Protein AF-0000000085115095 (afdb_homodimer)

Solvent-accessible surface area (backbone atoms only — not comparable to full-atom values): 18117 Å² total; per-residue (Å²): 126,84,51,74,64,59,50,54,49,52,52,49,51,53,42,51,53,49,46,52,47,42,60,62,33,48,62,55,52,46,50,49,33,43,51,29,70,75,36,44,70,62,43,31,62,42,86,51,51,55,40,30,27,25,34,26,60,62,37,62,63,43,73,80,44,76,54,41,73,39,45,27,35,33,52,31,27,52,68,51,22,53,73,31,44,44,41,34,30,20,42,47,37,70,74,76,57,66,37,77,44,66,47,100,85,64,53,74,45,82,39,59,56,48,81,42,43,43,77,49,48,27,90,81,40,71,73,40,94,49,49,25,25,37,35,52,81,59,29,30,53,43,27,45,72,39,48,64,52,78,58,49,69,61,55,67,70,60,49,52,56,51,50,54,30,49,28,55,44,51,67,101,127,83,49,73,65,58,52,52,50,50,52,49,52,52,43,52,53,50,47,52,47,42,59,62,31,48,62,55,52,45,50,49,34,43,51,29,69,76,35,45,72,62,45,29,61,41,85,51,51,55,39,30,28,25,34,28,60,60,39,63,62,42,75,80,43,75,55,39,74,40,46,27,36,31,53,31,26,52,68,52,22,53,74,29,45,45,42,32,29,21,42,47,38,69,76,74,56,65,39,77,45,64,47,100,86,64,52,74,44,82,38,59,56,47,82,40,44,41,76,49,49,28,90,81,38,71,72,40,94,49,48,26,25,37,34,50,80,59,28,28,52,42,28,44,74,40,50,66,53,77,58,49,68,61,56,68,71,61,48,53,58,49,50,52,30,49,28,54,44,50,67,102

Structure (mmCIF, N/CA/C/O backbone):
data_AF-0000000085115095-model_v1
#
loop_
_entity.id
_entity.type
_entity.pdbx_description
1 polymer 'Hypothetical conserved protein'
#
loop_
_atom_site.group_PDB
_atom_site.id
_atom_site.type_symbol
_atom_site.label_atom_id
_atom_site.label_alt_id
_atom_site.label_comp_id
_atom_site.label_asym_id
_atom_site.label_entity_id
_atom_site.label_seq_id
_atom_site.pdbx_PDB_ins_code
_atom_site.Cartn_x
_atom_site.Cartn_y
_atom_site.Cartn_z
_atom_site.occupancy
_atom_site.B_iso_or_equiv
_atom_site.auth_seq_id
_atom_site.auth_comp_id
_atom_site.auth_asym_id
_atom_site.auth_atom_id
_atom_site.pdbx_PDB_model_num
ATOM 1 N N . MET A 1 1 ? -33.5 20 -2.93 1 57.16 1 MET A N 1
ATOM 2 C CA . MET A 1 1 ? -32.812 18.875 -3.551 1 57.16 1 MET A CA 1
ATOM 3 C C . MET A 1 1 ? -32.094 19.297 -4.812 1 57.16 1 MET A C 1
ATOM 5 O O . MET A 1 1 ? -32.625 20.016 -5.645 1 57.16 1 MET A O 1
ATOM 9 N N . GLU A 1 2 ? -30.766 19.25 -4.781 1 69.62 2 GLU A N 1
ATOM 10 C CA . GLU A 1 2 ? -30.031 19.75 -5.934 1 69.62 2 GLU A CA 1
ATOM 11 C C . GLU A 1 2 ? -30.562 19.172 -7.234 1 69.62 2 GLU A C 1
ATOM 13 O O . GLU A 1 2 ? -30.906 17.984 -7.289 1 69.62 2 GLU A O 1
ATOM 18 N N . SER A 1 3 ? -30.922 19.922 -8.172 1 81.69 3 SER A N 1
ATOM 19 C CA . SER A 1 3 ? -31.469 19.422 -9.43 1 81.69 3 SER A CA 1
ATOM 20 C C . SER A 1 3 ? -30.531 18.406 -10.062 1 81.69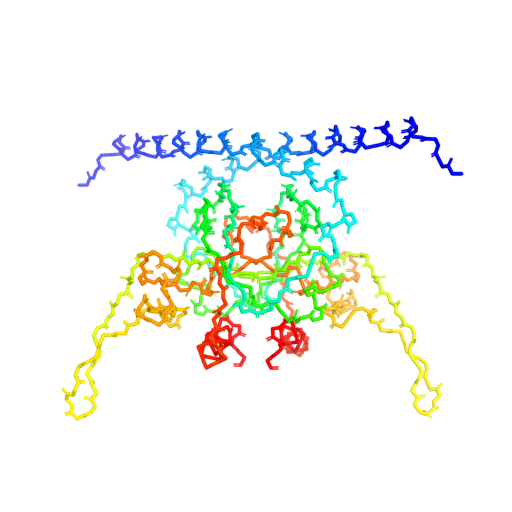 3 SER A C 1
ATOM 22 O O . SER A 1 3 ? -29.312 18.422 -9.805 1 81.69 3 SER A O 1
ATOM 24 N N . ASP A 1 4 ? -31.047 17.359 -10.695 1 87 4 ASP A N 1
ATOM 25 C CA . ASP A 1 4 ? -30.312 16.312 -11.414 1 87 4 ASP A CA 1
ATOM 26 C C . ASP A 1 4 ? -29.25 16.938 -12.328 1 87 4 ASP A C 1
ATOM 28 O O . ASP A 1 4 ? -28.156 16.391 -12.469 1 87 4 ASP A O 1
ATOM 32 N N . ALA A 1 5 ? -29.547 18.156 -12.773 1 89.94 5 ALA A N 1
ATOM 33 C CA . ALA A 1 5 ? -28.625 18.844 -13.672 1 89.94 5 ALA A CA 1
ATOM 34 C C . ALA A 1 5 ? -27.406 19.344 -12.914 1 89.94 5 ALA A C 1
ATOM 36 O O . ALA A 1 5 ? -26.281 19.266 -13.414 1 89.94 5 ALA A O 1
ATOM 37 N N . ILE A 1 6 ? -27.594 19.922 -11.852 1 90.88 6 ILE A N 1
ATOM 38 C CA . ILE A 1 6 ? -26.516 20.453 -11.031 1 90.88 6 ILE A CA 1
ATOM 39 C C . ILE A 1 6 ? -25.625 19.312 -10.539 1 90.88 6 ILE A C 1
ATOM 41 O O . ILE A 1 6 ? -24.406 19.422 -10.539 1 90.88 6 ILE A O 1
ATOM 45 N N . GLN A 1 7 ? -26.234 18.234 -10.18 1 90.06 7 GLN A N 1
ATOM 46 C CA . GLN A 1 7 ? -25.484 17.062 -9.719 1 90.06 7 GLN A CA 1
ATOM 47 C C . GLN A 1 7 ? -24.609 16.516 -10.836 1 90.06 7 GLN A C 1
ATOM 49 O O . GLN A 1 7 ? -23.453 16.156 -10.602 1 90.06 7 GLN A O 1
ATOM 54 N N . ARG A 1 8 ? -25.172 16.391 -12 1 91.81 8 ARG A N 1
ATOM 55 C CA . ARG A 1 8 ? -24.422 15.891 -13.156 1 91.81 8 ARG A CA 1
ATOM 56 C C . ARG A 1 8 ? -23.25 16.797 -13.477 1 91.81 8 ARG A C 1
ATOM 58 O O . ARG A 1 8 ? -22.172 16.328 -13.844 1 91.81 8 ARG A O 1
ATOM 65 N N . GLU A 1 9 ? -23.391 18.062 -13.367 1 93.69 9 GLU A N 1
ATOM 66 C CA . GLU A 1 9 ? -22.328 19.031 -13.641 1 93.69 9 GLU A CA 1
ATOM 67 C C . GLU A 1 9 ? -21.219 18.938 -12.594 1 93.69 9 GLU A C 1
ATOM 69 O O . GLU A 1 9 ? -20.047 19.047 -12.922 1 93.69 9 GLU A O 1
ATOM 74 N N . ARG A 1 10 ? -21.625 18.797 -11.422 1 93.06 10 ARG A N 1
ATOM 75 C CA . ARG A 1 10 ? -20.641 18.641 -10.344 1 93.06 10 ARG A CA 1
ATOM 76 C C . ARG A 1 10 ? -19.781 17.406 -10.562 1 93.06 10 ARG A C 1
ATOM 78 O O . ARG A 1 10 ? -18.562 17.453 -10.398 1 93.06 10 ARG A O 1
ATOM 85 N N . LEU A 1 11 ? -20.375 16.281 -10.883 1 94.75 11 LEU A N 1
ATOM 86 C CA . LEU A 1 11 ? -19.656 15.055 -11.164 1 94.75 11 LEU A CA 1
ATOM 87 C C . LEU A 1 11 ? -18.703 15.242 -12.344 1 94.75 11 LEU A C 1
ATOM 89 O O . LEU A 1 11 ? -17.578 14.742 -12.328 1 94.75 11 LEU A O 1
ATOM 93 N N . ARG A 1 12 ? -19.219 15.93 -13.336 1 95.94 12 ARG A N 1
ATOM 94 C CA . ARG A 1 12 ? -18.375 16.203 -14.508 1 95.94 12 ARG A CA 1
ATOM 95 C C . ARG A 1 12 ? -17.141 17 -14.117 1 95.94 12 ARG A C 1
ATOM 97 O O . ARG A 1 12 ? -16.031 16.672 -14.547 1 95.94 12 ARG A O 1
ATOM 104 N N . LEU A 1 13 ? -17.266 17.969 -13.359 1 97.44 13 LEU A N 1
ATOM 105 C CA . LEU A 1 13 ? -16.156 18.812 -12.938 1 97.44 13 LEU A CA 1
ATOM 106 C C . LEU A 1 13 ? -15.164 18.016 -12.094 1 97.44 13 LEU A C 1
ATOM 108 O O . LEU A 1 13 ? -13.953 18.188 -12.227 1 97.44 13 LEU A O 1
ATOM 112 N N . LYS A 1 14 ? -15.703 17.234 -11.195 1 97.44 14 LYS A N 1
ATOM 113 C CA . LYS A 1 14 ? -14.844 16.375 -10.383 1 97.44 14 LYS A CA 1
ATOM 114 C C . LYS A 1 14 ? -14 15.445 -11.266 1 97.44 14 LYS A C 1
ATOM 116 O O . LYS A 1 14 ? -12.812 15.25 -11.008 1 97.44 14 LYS A O 1
ATOM 121 N N . LYS A 1 15 ? -14.602 14.883 -12.266 1 98.25 15 LYS A N 1
ATOM 122 C CA . LYS A 1 15 ? -13.906 13.984 -13.172 1 98.25 15 LYS A CA 1
ATOM 123 C C . LYS A 1 15 ? -12.844 14.727 -13.977 1 98.25 15 LYS A C 1
ATOM 125 O O . LYS A 1 15 ? -11.742 14.211 -14.195 1 98.25 15 LYS A O 1
ATOM 130 N N . VAL A 1 16 ? -13.117 15.883 -14.43 1 98.5 16 VAL A N 1
ATOM 131 C CA . VAL A 1 16 ? -12.172 16.688 -15.188 1 98.5 16 VAL A CA 1
ATOM 132 C C . VAL A 1 16 ? -10.969 17.031 -14.312 1 98.5 16 VAL A C 1
ATOM 134 O O . VAL A 1 16 ? -9.828 16.938 -14.758 1 98.5 16 VAL A O 1
ATOM 137 N N . ASP A 1 17 ? -11.25 17.453 -13.141 1 98.56 17 ASP A N 1
ATOM 138 C CA . ASP A 1 17 ? -10.188 17.812 -12.211 1 98.56 17 ASP A CA 1
ATOM 139 C C . ASP A 1 17 ? -9.297 16.594 -11.914 1 98.56 17 ASP A C 1
ATOM 141 O O . ASP A 1 17 ? -8.07 16.719 -11.891 1 98.56 17 ASP A O 1
ATOM 145 N N . LYS A 1 18 ? -9.914 15.469 -11.664 1 98.69 18 LYS A N 1
ATOM 146 C CA . LYS A 1 18 ? -9.156 14.25 -11.367 1 98.69 18 LYS A CA 1
ATOM 147 C C . LYS A 1 18 ? -8.305 13.828 -12.555 1 98.69 18 LYS A C 1
ATOM 149 O O . LYS A 1 18 ? -7.141 13.453 -12.391 1 98.69 18 LYS A O 1
ATOM 154 N N . LYS A 1 19 ? -8.891 13.836 -13.695 1 98.69 19 LYS A N 1
ATOM 155 C CA . LYS A 1 19 ? -8.125 13.508 -14.891 1 98.69 19 LYS A CA 1
ATOM 156 C C . LYS A 1 19 ? -6.918 14.438 -15.047 1 98.69 19 LYS A C 1
ATOM 158 O O . LYS A 1 19 ? -5.836 13.992 -15.43 1 98.69 19 LYS A O 1
ATOM 163 N N . ALA A 1 20 ? -7.086 15.68 -14.828 1 98.81 20 ALA A N 1
ATOM 164 C CA . ALA A 1 20 ? -5.996 16.641 -14.938 1 98.81 20 ALA A CA 1
ATOM 165 C C . ALA A 1 20 ? -4.855 16.297 -13.984 1 98.81 20 ALA A C 1
ATOM 167 O O . ALA A 1 20 ? -3.684 16.359 -14.359 1 98.81 20 ALA A O 1
ATOM 168 N N . LYS A 1 21 ? -5.203 15.961 -12.781 1 98.81 21 LYS A N 1
ATOM 169 C CA . LYS A 1 21 ? -4.203 15.586 -11.789 1 98.81 21 LYS A CA 1
ATOM 170 C C . LYS A 1 21 ? -3.479 14.305 -12.18 1 98.81 21 LYS A C 1
ATOM 172 O O . LYS A 1 21 ? -2.266 14.188 -11.992 1 98.81 21 LYS A O 1
ATOM 177 N N . LEU A 1 22 ? -4.234 13.375 -12.703 1 98.88 22 LEU A N 1
ATOM 178 C CA . LEU A 1 22 ? -3.631 12.133 -13.172 1 98.88 22 LEU A CA 1
ATOM 179 C C . LEU A 1 22 ? -2.701 12.391 -14.359 1 98.88 22 LEU A C 1
ATOM 181 O O . LEU A 1 22 ? -1.629 11.789 -14.453 1 98.88 22 LEU A O 1
ATOM 185 N N . ASP A 1 23 ? -3.084 13.289 -15.242 1 98.88 23 ASP A N 1
ATOM 186 C CA . ASP A 1 23 ? -2.258 13.656 -16.391 1 98.88 23 ASP A CA 1
ATOM 187 C C . ASP A 1 23 ? -0.971 14.344 -15.938 1 98.88 23 ASP A C 1
ATOM 189 O O . ASP A 1 23 ? 0.083 14.164 -16.547 1 98.88 23 ASP A O 1
ATOM 193 N N . GLU A 1 24 ? -1.056 15.125 -14.922 1 98.81 24 GLU A N 1
ATOM 194 C CA . GLU A 1 24 ? 0.12 15.797 -14.383 1 98.81 24 GLU A CA 1
ATOM 195 C C . GLU A 1 24 ? 1.074 14.797 -13.727 1 98.81 24 GLU A C 1
ATOM 197 O O . GLU A 1 24 ? 2.295 14.953 -13.812 1 98.81 24 GLU A O 1
ATOM 202 N N . TRP A 1 25 ? 0.547 13.828 -13.156 1 98.69 25 TRP A N 1
ATOM 203 C CA . TRP A 1 25 ? 1.321 12.828 -12.43 1 98.69 25 TRP A CA 1
ATOM 204 C C . TRP A 1 25 ? 2.031 11.883 -13.398 1 98.69 25 TRP A C 1
ATOM 206 O O . TRP A 1 25 ? 3.131 11.406 -13.109 1 98.69 25 TRP A O 1
ATOM 216 N N . HIS A 1 26 ? 1.443 11.664 -14.523 1 98.81 26 HIS A N 1
ATOM 217 C CA . HIS A 1 26 ? 1.868 10.602 -15.438 1 98.81 26 HIS A CA 1
ATOM 218 C C . HIS A 1 26 ? 3.326 10.781 -15.852 1 98.81 26 HIS A C 1
ATOM 220 O O . HIS A 1 26 ? 4.133 9.859 -15.711 1 98.81 26 HIS A O 1
ATOM 226 N N . PRO A 1 27 ? 3.773 11.969 -16.266 1 98.75 27 PRO A N 1
ATOM 227 C CA . PRO A 1 27 ? 5.188 12.125 -16.625 1 98.75 27 PRO A CA 1
ATOM 228 C C . PRO A 1 27 ? 6.117 12.008 -15.414 1 98.75 27 PRO A C 1
ATOM 230 O O . PRO A 1 27 ? 7.25 11.539 -15.547 1 98.75 27 PRO A O 1
ATOM 233 N N . LYS A 1 28 ? 5.68 12.414 -14.227 1 98.69 28 LYS A N 1
ATOM 234 C CA . LYS A 1 28 ? 6.484 12.266 -13.016 1 98.69 28 LYS A CA 1
ATOM 235 C C . LYS A 1 28 ? 6.688 10.797 -12.664 1 98.69 28 LYS A C 1
ATOM 237 O O . LYS A 1 28 ? 7.77 10.406 -12.227 1 98.69 28 LYS A O 1
ATOM 242 N N . LYS A 1 29 ? 5.625 10.078 -12.844 1 98.81 29 LYS A N 1
ATOM 243 C CA . LYS A 1 29 ? 5.711 8.641 -12.602 1 98.81 29 LYS A CA 1
ATOM 244 C C . LYS A 1 29 ? 6.719 7.984 -13.539 1 98.81 29 LYS A C 1
ATOM 246 O O . LYS A 1 29 ? 7.508 7.137 -13.117 1 98.81 29 LYS A O 1
ATOM 251 N N . ILE A 1 30 ? 6.719 8.359 -14.781 1 98.88 30 ILE A N 1
ATOM 252 C CA . ILE A 1 30 ? 7.66 7.84 -15.766 1 98.88 30 ILE A CA 1
ATOM 253 C C . ILE A 1 30 ? 9.086 8.211 -15.359 1 98.88 30 ILE A C 1
ATOM 255 O O . ILE A 1 30 ? 9.992 7.379 -15.445 1 98.88 30 ILE A O 1
ATOM 259 N N . ALA A 1 31 ? 9.234 9.414 -14.953 1 98.81 31 ALA A N 1
ATOM 260 C CA . ALA A 1 31 ? 10.562 9.867 -14.531 1 98.81 31 ALA A CA 1
ATOM 261 C C . ALA A 1 31 ? 11.078 9.039 -13.359 1 98.81 31 ALA A C 1
ATOM 263 O O . ALA A 1 31 ? 12.25 8.656 -13.336 1 98.81 31 ALA A O 1
ATOM 264 N N . LEU A 1 32 ? 10.25 8.789 -12.422 1 98.69 32 LEU A N 1
ATOM 265 C CA . LEU A 1 32 ? 10.648 7.98 -11.266 1 98.69 32 LEU A CA 1
ATOM 266 C C . LEU A 1 32 ? 10.977 6.551 -11.688 1 98.69 32 LEU A C 1
ATOM 268 O O . LEU A 1 32 ? 11.938 5.961 -11.195 1 98.69 32 LEU A O 1
ATOM 272 N N . ALA A 1 33 ? 10.164 6.023 -12.562 1 98.81 33 ALA A N 1
ATOM 273 C CA . ALA A 1 33 ? 10.422 4.68 -13.078 1 98.81 33 ALA A CA 1
ATOM 274 C C . ALA A 1 33 ? 11.773 4.609 -13.781 1 98.81 33 ALA A C 1
ATOM 276 O O . ALA A 1 33 ? 12.531 3.656 -13.586 1 98.81 33 ALA A O 1
ATOM 277 N N . ASN A 1 34 ? 12.07 5.621 -14.547 1 98.69 34 ASN A N 1
ATOM 278 C CA . ASN A 1 34 ? 13.352 5.684 -15.242 1 98.69 34 ASN A CA 1
ATOM 279 C C . ASN A 1 34 ? 14.516 5.824 -14.258 1 98.69 34 ASN A C 1
ATOM 281 O O . ASN A 1 34 ? 15.578 5.23 -14.461 1 98.69 34 ASN A O 1
ATOM 285 N N . GLU A 1 35 ? 14.297 6.605 -13.266 1 98.56 35 GLU A N 1
ATOM 286 C CA . GLU A 1 35 ? 15.328 6.746 -12.242 1 98.56 35 GLU A CA 1
ATOM 287 C C . GLU A 1 35 ? 15.641 5.402 -11.594 1 98.56 35 GLU A C 1
ATOM 289 O O . GLU A 1 35 ? 16.812 5.07 -11.375 1 98.56 35 GLU A O 1
ATOM 294 N N . TRP A 1 36 ? 14.68 4.648 -11.289 1 98.44 36 TRP A N 1
ATOM 295 C CA . TRP A 1 36 ? 14.883 3.32 -10.719 1 98.44 36 TRP A CA 1
ATOM 296 C C . TRP A 1 36 ? 15.664 2.432 -11.688 1 98.44 36 TRP A C 1
ATOM 298 O O . TRP A 1 36 ? 16.609 1.749 -11.281 1 98.44 36 TRP A O 1
ATOM 308 N N . ILE A 1 37 ? 15.258 2.434 -12.898 1 98.25 37 ILE A N 1
ATOM 309 C CA . ILE A 1 37 ? 15.875 1.564 -13.898 1 98.25 37 ILE A CA 1
ATOM 310 C C . ILE A 1 37 ? 17.359 1.905 -14.031 1 98.25 37 ILE A C 1
ATOM 312 O O . ILE A 1 37 ? 18.203 1.01 -14.141 1 98.25 37 ILE A O 1
ATOM 316 N N . GLU A 1 38 ? 17.672 3.145 -13.93 1 97.31 38 GLU A N 1
ATOM 317 C CA . GLU A 1 38 ? 19.047 3.609 -14.07 1 97.31 38 GLU A CA 1
ATOM 318 C C . GLU A 1 38 ? 19.859 3.297 -12.82 1 97.31 38 GLU A C 1
ATOM 320 O O . GLU A 1 38 ? 21.078 3.098 -12.906 1 97.31 38 GLU A O 1
ATOM 325 N N . ASN A 1 39 ? 19.203 3.199 -11.727 1 97.19 39 ASN A N 1
ATOM 326 C CA . ASN A 1 39 ? 19.922 3.098 -10.453 1 97.19 39 ASN A CA 1
ATOM 327 C C . ASN A 1 39 ? 19.406 1.933 -9.617 1 97.19 39 ASN A C 1
ATOM 329 O O . ASN A 1 39 ? 19.312 2.039 -8.391 1 97.19 39 ASN A O 1
ATOM 333 N N . GLU A 1 40 ? 19.047 0.899 -10.234 1 96.75 40 GLU A N 1
ATOM 334 C CA . GLU A 1 40 ? 18.391 -0.223 -9.57 1 96.75 40 GLU A CA 1
ATOM 335 C C . GLU A 1 40 ? 19.234 -0.751 -8.414 1 96.75 40 GLU A C 1
ATOM 337 O O . GLU A 1 40 ? 18.75 -0.9 -7.297 1 96.75 40 GLU A O 1
ATOM 342 N N . GLN A 1 41 ? 20.516 -1.037 -8.68 1 95.94 41 GLN A N 1
ATOM 343 C CA . GLN A 1 41 ? 21.391 -1.616 -7.668 1 95.94 41 GLN A CA 1
ATOM 344 C C . GLN A 1 41 ? 21.562 -0.667 -6.484 1 95.94 41 GLN A C 1
ATOM 346 O O . GLN A 1 41 ? 21.5 -1.089 -5.328 1 95.94 41 GLN A O 1
ATOM 351 N N . THR A 1 42 ? 21.766 0.594 -6.797 1 96.62 42 THR A N 1
ATOM 352 C CA . THR A 1 42 ? 21.938 1.589 -5.746 1 96.62 42 THR A CA 1
ATOM 353 C C . THR A 1 42 ? 20.672 1.724 -4.91 1 96.62 42 THR A C 1
ATOM 355 O O . THR A 1 42 ? 20.734 1.843 -3.686 1 96.62 42 THR A O 1
ATOM 358 N N . GLN A 1 43 ? 19.5 1.691 -5.582 1 96.81 43 GLN A N 1
ATOM 359 C CA . GLN A 1 43 ? 18.234 1.813 -4.875 1 96.81 43 GLN A CA 1
ATOM 360 C C . GLN A 1 43 ? 17.984 0.602 -3.982 1 96.81 43 GLN A C 1
ATOM 362 O O . GLN A 1 43 ? 17.5 0.743 -2.857 1 96.81 43 GLN A O 1
ATOM 367 N N . MET A 1 44 ? 18.328 -0.571 -4.441 1 96.38 44 MET A N 1
ATOM 368 C CA . MET A 1 44 ? 18.094 -1.802 -3.689 1 96.38 44 MET A CA 1
ATOM 369 C C . MET A 1 44 ? 18.922 -1.833 -2.418 1 96.38 44 MET A C 1
ATOM 371 O O . MET A 1 44 ? 18.516 -2.402 -1.408 1 96.38 44 MET A O 1
ATOM 375 N N . LYS A 1 45 ? 20.062 -1.2 -2.455 1 96.25 45 LYS A N 1
ATOM 376 C CA . LYS A 1 45 ? 21.016 -1.279 -1.343 1 96.25 45 LYS A CA 1
ATOM 377 C C . LYS A 1 45 ? 20.859 -0.079 -0.412 1 96.25 45 LYS A C 1
ATOM 379 O O . LYS A 1 45 ? 21.594 0.037 0.579 1 96.25 45 LYS A O 1
ATOM 384 N N . ARG A 1 46 ? 19.969 0.858 -0.82 1 97.25 46 ARG A N 1
ATOM 385 C CA . ARG A 1 46 ? 19.766 2.043 0.006 1 97.25 46 ARG A CA 1
ATOM 386 C C . ARG A 1 46 ? 19.391 1.659 1.434 1 97.25 46 ARG A C 1
ATOM 388 O O . ARG A 1 46 ? 18.469 0.871 1.649 1 97.25 46 ARG A O 1
ATOM 395 N N . PRO A 1 47 ? 20.094 2.148 2.385 1 96.31 47 PRO A N 1
ATOM 396 C CA . PRO A 1 47 ? 19.844 1.769 3.779 1 96.31 47 PRO A CA 1
ATOM 397 C C . PRO A 1 47 ? 18.672 2.533 4.402 1 96.31 47 PRO A C 1
ATOM 399 O O . PRO A 1 47 ? 18.875 3.596 4.992 1 96.31 47 PRO A O 1
ATOM 402 N N . ILE A 1 48 ? 17.562 2.02 4.309 1 98.38 48 ILE A N 1
ATOM 403 C CA . ILE A 1 48 ? 16.359 2.578 4.93 1 98.38 48 ILE A CA 1
ATOM 404 C C . ILE A 1 48 ? 16.109 1.887 6.27 1 98.38 48 ILE A C 1
ATOM 406 O O . ILE A 1 48 ? 16.188 0.66 6.367 1 98.38 48 ILE A O 1
ATOM 410 N N . ILE A 1 49 ? 15.82 2.67 7.281 1 98.5 49 ILE A N 1
ATOM 411 C CA . ILE A 1 49 ? 15.609 2.082 8.602 1 98.5 49 ILE A CA 1
ATOM 412 C C . ILE A 1 49 ? 14.18 2.375 9.07 1 98.5 49 ILE A C 1
ATOM 414 O O . ILE A 1 49 ? 13.641 3.445 8.789 1 98.5 49 ILE A O 1
ATOM 418 N N . ARG A 1 50 ? 13.633 1.437 9.836 1 98.81 50 ARG A N 1
ATOM 419 C CA . ARG A 1 50 ? 12.32 1.639 10.445 1 98.81 50 ARG A CA 1
ATOM 420 C C . ARG A 1 50 ? 12.336 2.842 11.383 1 98.81 50 ARG A C 1
ATOM 422 O O . ARG A 1 50 ? 13.289 3.037 12.141 1 98.81 50 ARG A O 1
ATOM 429 N N . GLY A 1 51 ? 11.242 3.621 11.281 1 98.88 51 GLY A N 1
ATOM 430 C CA . GLY A 1 51 ? 11.156 4.797 12.133 1 98.88 51 GLY A CA 1
ATOM 431 C C . GLY A 1 51 ? 11.672 6.059 11.469 1 98.88 51 GLY A C 1
ATOM 432 O O . GLY A 1 51 ? 11.547 7.152 12.016 1 98.88 51 GLY A O 1
ATOM 433 N N . ALA A 1 52 ? 12.266 5.91 10.32 1 98.88 52 ALA A N 1
ATOM 434 C CA . ALA A 1 52 ? 12.711 7.074 9.562 1 98.88 52 ALA A CA 1
ATOM 435 C C . ALA A 1 52 ? 11.547 7.734 8.828 1 98.88 52 ALA A C 1
ATOM 437 O O . ALA A 1 52 ? 10.617 7.059 8.391 1 98.88 52 ALA A O 1
ATOM 438 N N . ILE A 1 53 ? 11.609 9.047 8.719 1 98.94 53 ILE A N 1
ATOM 439 C CA . ILE A 1 53 ? 10.641 9.812 7.941 1 98.94 53 ILE A CA 1
ATOM 440 C C . ILE A 1 53 ? 11.32 10.398 6.703 1 98.94 53 ILE A C 1
ATOM 442 O O . ILE A 1 53 ? 12.391 11.008 6.805 1 98.94 53 ILE A O 1
ATOM 446 N N . PHE A 1 54 ? 10.75 10.227 5.559 1 98.94 54 PHE A N 1
ATOM 447 C CA . PHE A 1 54 ? 11.203 10.75 4.277 1 98.94 54 PHE A CA 1
ATOM 448 C C . PHE A 1 54 ? 10.102 11.555 3.6 1 98.94 54 PHE A C 1
ATOM 450 O O . PHE A 1 54 ? 8.914 11.297 3.814 1 98.94 54 PHE A O 1
ATOM 457 N N . THR A 1 55 ? 10.469 12.539 2.811 1 98.75 55 THR A N 1
ATOM 458 C CA . THR A 1 55 ? 9.5 12.992 1.816 1 98.75 55 THR A CA 1
ATOM 459 C C . THR A 1 55 ? 9.305 11.93 0.735 1 98.75 55 THR A C 1
ATOM 461 O O . THR A 1 55 ? 10.266 11.312 0.281 1 98.75 55 THR A O 1
ATOM 464 N N . CYS A 1 56 ? 8.094 11.742 0.328 1 98.88 56 CYS A N 1
ATOM 465 C CA . CYS A 1 56 ? 7.766 10.688 -0.629 1 98.88 56 CYS A CA 1
ATOM 466 C C . CYS A 1 56 ? 6.754 11.188 -1.657 1 98.88 56 CYS A C 1
ATOM 468 O O . CYS A 1 56 ? 5.77 11.836 -1.304 1 98.88 56 CYS A O 1
ATOM 470 N N . GLU A 1 57 ? 6.996 10.875 -2.893 1 98.56 57 GLU A N 1
ATOM 471 C CA . GLU A 1 57 ? 6.02 11.125 -3.945 1 98.56 57 GLU A CA 1
ATOM 472 C C . GLU A 1 57 ? 5.027 9.977 -4.07 1 98.56 57 GLU A C 1
ATOM 474 O O . GLU A 1 57 ? 5.305 8.977 -4.738 1 98.56 57 GLU A O 1
ATOM 479 N N . LEU A 1 58 ? 3.869 10.125 -3.494 1 98.75 58 LEU A N 1
ATOM 480 C CA . LEU A 1 58 ? 2.848 9.086 -3.566 1 98.75 58 LEU A CA 1
ATOM 481 C C . LEU A 1 58 ? 2.088 9.164 -4.887 1 98.75 58 LEU A C 1
ATOM 483 O O . LEU A 1 58 ? 1.445 8.195 -5.293 1 98.75 58 LEU A O 1
ATOM 487 N N . GLY A 1 59 ? 2.121 10.391 -5.5 1 98.56 59 GLY A N 1
ATOM 488 C CA . GLY A 1 59 ? 1.476 10.562 -6.793 1 98.56 59 GLY A CA 1
ATOM 489 C C . GLY A 1 59 ? -0.005 10.875 -6.684 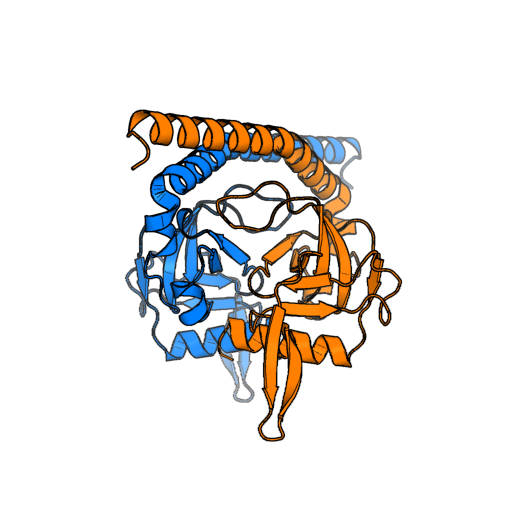1 98.56 59 GLY A C 1
ATOM 490 O O . GLY A 1 59 ? -0.449 11.477 -5.699 1 98.56 59 GLY A O 1
ATOM 491 N N . GLU A 1 60 ? -0.691 10.734 -7.82 1 98.81 60 GLU A N 1
ATOM 492 C CA . GLU A 1 60 ? -2.148 10.805 -7.887 1 98.81 60 GLU A CA 1
ATOM 493 C C . GLU A 1 60 ? -2.758 9.414 -8.031 1 98.81 60 GLU A C 1
ATOM 495 O O . GLU A 1 60 ? -2.42 8.68 -8.961 1 98.81 60 GLU A O 1
ATOM 500 N N . ASN A 1 61 ? -3.568 9.039 -7.105 1 98.62 61 ASN A N 1
ATOM 501 C CA . ASN A 1 61 ? -4.105 7.688 -7.035 1 98.62 61 ASN A CA 1
ATOM 502 C C . ASN A 1 61 ? -5.625 7.676 -7.18 1 98.62 61 ASN A C 1
ATOM 504 O O . ASN A 1 61 ? -6.203 8.602 -7.75 1 98.62 61 ASN A O 1
ATOM 508 N N . ILE A 1 62 ? -6.273 6.598 -6.812 1 98.69 62 ILE A N 1
ATOM 509 C CA . ILE A 1 62 ? -7.684 6.383 -7.125 1 98.69 62 ILE A CA 1
ATOM 510 C C . ILE A 1 62 ? -8.523 6.5 -5.855 1 98.69 62 ILE A C 1
ATOM 512 O O . ILE A 1 62 ? -8.133 5.988 -4.801 1 98.69 62 ILE A O 1
ATOM 516 N N . GLY A 1 63 ? -9.695 7.152 -5.98 1 98.44 63 GLY A N 1
ATOM 517 C CA . GLY A 1 63 ? -10.617 7.266 -4.863 1 98.44 63 GLY A CA 1
ATOM 518 C C . GLY A 1 63 ? -10.031 8.008 -3.678 1 98.44 63 GLY A C 1
ATOM 519 O O . GLY A 1 63 ? -9.516 9.117 -3.828 1 98.44 63 GLY A O 1
ATOM 520 N N . THR A 1 64 ? -10.016 7.336 -2.531 1 98.31 64 THR A N 1
ATOM 521 C CA . THR A 1 64 ? -9.57 7.988 -1.304 1 98.31 64 THR A CA 1
ATOM 522 C C . THR A 1 64 ? -8.148 7.562 -0.952 1 98.31 64 THR A C 1
ATOM 524 O O . THR A 1 64 ? -7.688 7.793 0.166 1 98.31 64 THR A O 1
ATOM 527 N N . GLU A 1 65 ? -7.449 6.859 -1.829 1 98.69 65 GLU A N 1
ATOM 528 C CA . GLU A 1 65 ? -6.035 6.57 -1.611 1 98.69 65 GLU A CA 1
ATOM 529 C C . GLU A 1 65 ? -5.227 7.855 -1.44 1 98.69 65 GLU A C 1
ATOM 531 O O . GLU A 1 65 ? -5.52 8.867 -2.078 1 98.69 65 GLU A O 1
ATOM 536 N N . GLN A 1 66 ? -4.199 7.801 -0.615 1 98.5 66 GLN A N 1
ATOM 537 C CA . GLN A 1 66 ? -3.389 8.984 -0.342 1 98.5 66 GLN A CA 1
ATOM 538 C C . GLN A 1 66 ? -2.605 9.414 -1.579 1 98.5 66 GLN A C 1
ATOM 540 O O . GLN A 1 66 ? -2.096 8.57 -2.322 1 98.5 66 GLN A O 1
ATOM 545 N N . ASN A 1 67 ? -2.508 10.68 -1.795 1 98.56 67 ASN A N 1
ATOM 546 C CA . ASN A 1 67 ? -1.868 11.289 -2.955 1 98.56 67 ASN A CA 1
ATOM 547 C C . ASN A 1 67 ? -0.785 12.281 -2.541 1 98.56 67 ASN A C 1
ATOM 549 O O . ASN A 1 67 ? -0.65 12.602 -1.359 1 98.56 67 ASN A O 1
ATOM 553 N N . GLY A 1 68 ? -0.033 12.727 -3.619 1 98.06 68 GLY A N 1
ATOM 554 C CA . GLY A 1 68 ? 0.839 13.883 -3.504 1 98.06 68 GLY A CA 1
ATOM 555 C C . GLY A 1 68 ? 2.193 13.555 -2.902 1 98.06 68 GLY A C 1
ATOM 556 O O . GLY A 1 68 ? 2.459 12.398 -2.555 1 98.06 68 GLY A O 1
ATOM 557 N N . GLU A 1 69 ? 3 14.578 -2.863 1 98 69 GLU A N 1
ATOM 558 C CA . GLU A 1 69 ? 4.273 14.516 -2.15 1 98 69 GLU A CA 1
ATOM 559 C C . GLU A 1 69 ? 4.102 14.891 -0.681 1 98 69 GLU A C 1
ATOM 561 O O . GLU A 1 69 ? 3.598 15.969 -0.362 1 98 69 GLU A O 1
ATOM 566 N N . ARG A 1 70 ? 4.523 14.023 0.176 1 98.38 70 ARG A N 1
ATOM 567 C CA . ARG A 1 70 ? 4.34 14.266 1.604 1 98.38 70 ARG A CA 1
ATOM 568 C C . ARG A 1 70 ? 5.312 13.438 2.43 1 98.38 70 ARG A C 1
ATOM 570 O O . ARG A 1 70 ? 5.906 12.477 1.926 1 98.38 70 ARG A O 1
ATOM 577 N N . PRO A 1 71 ? 5.523 13.766 3.67 1 98.75 71 PRO A N 1
ATOM 578 C CA . PRO A 1 71 ? 6.312 12.898 4.551 1 98.75 71 PRO A CA 1
ATOM 579 C C . PRO A 1 71 ? 5.637 11.555 4.805 1 98.75 71 PRO A C 1
ATOM 581 O O . PRO A 1 71 ? 4.414 11.484 4.926 1 98.75 71 PRO A O 1
ATOM 584 N N . VAL A 1 72 ? 6.43 10.539 4.859 1 98.94 72 VAL A N 1
ATOM 585 C CA . VAL A 1 72 ? 5.965 9.203 5.227 1 98.94 72 VAL A CA 1
ATOM 586 C C . VAL A 1 72 ? 6.879 8.609 6.293 1 98.94 72 VAL A C 1
ATOM 588 O O . VAL A 1 72 ? 8.062 8.938 6.355 1 98.94 72 VAL A O 1
ATOM 591 N N . LEU A 1 73 ? 6.328 7.793 7.09 1 99 73 LEU A N 1
ATOM 592 C CA . LEU A 1 73 ? 7.055 7.051 8.117 1 99 73 LEU A CA 1
ATOM 593 C C . LEU A 1 73 ? 7.297 5.609 7.676 1 99 73 LEU A C 1
ATOM 595 O O . LEU A 1 73 ? 6.355 4.902 7.309 1 99 73 LEU A O 1
ATOM 599 N N . VAL A 1 74 ? 8.531 5.16 7.723 1 99 74 VAL A N 1
ATOM 600 C CA . VAL A 1 74 ? 8.859 3.777 7.379 1 99 74 VAL A CA 1
ATOM 601 C C . VAL A 1 74 ? 8.453 2.854 8.531 1 99 74 VAL A C 1
ATOM 603 O O . VAL A 1 74 ? 8.883 3.047 9.664 1 99 74 VAL A O 1
ATOM 606 N N . LEU A 1 75 ? 7.688 1.812 8.188 1 98.94 75 LEU A N 1
ATOM 607 C CA . LEU A 1 75 ? 7.121 0.936 9.203 1 98.94 75 LEU A CA 1
ATOM 608 C C . LEU A 1 75 ? 7.684 -0.477 9.078 1 98.94 75 LEU A C 1
ATOM 610 O O . LEU A 1 75 ? 7.633 -1.255 10.031 1 98.94 75 LEU A O 1
ATOM 614 N N . SER A 1 76 ? 8.102 -0.955 7.879 1 98.81 76 SER A N 1
ATOM 615 C CA . SER A 1 76 ? 8.586 -2.311 7.66 1 98.81 76 SER A CA 1
ATOM 616 C C . SER A 1 76 ? 9.859 -2.576 8.469 1 98.81 76 SER A C 1
ATOM 618 O O . SER A 1 76 ? 10.648 -1.661 8.711 1 98.81 76 SER A O 1
ATOM 620 N N . ASN A 1 77 ? 10.031 -3.838 8.852 1 98.5 77 ASN A N 1
ATOM 621 C CA . ASN A 1 77 ? 11.203 -4.199 9.633 1 98.5 77 ASN A CA 1
ATOM 622 C C . ASN A 1 77 ? 12.492 -4.02 8.836 1 98.5 77 ASN A C 1
ATOM 624 O O . ASN A 1 77 ? 12.461 -3.961 7.605 1 98.5 77 ASN A O 1
ATOM 628 N N . ASP A 1 78 ? 13.562 -4.012 9.57 1 98.25 78 ASP A N 1
ATOM 629 C CA . ASP A 1 78 ? 14.828 -3.629 8.953 1 98.25 78 ASP A CA 1
ATOM 630 C C . ASP A 1 78 ? 15.352 -4.734 8.039 1 98.25 78 ASP A C 1
ATOM 632 O O . ASP A 1 78 ? 16.172 -4.477 7.148 1 98.25 78 ASP A O 1
ATOM 636 N N . TRP A 1 79 ? 14.984 -5.953 8.266 1 97.81 79 TRP A N 1
ATOM 637 C CA . TRP A 1 79 ? 15.383 -7.004 7.336 1 97.81 79 TRP A CA 1
ATOM 638 C C . TRP A 1 79 ? 14.789 -6.758 5.953 1 97.81 79 TRP A C 1
ATOM 640 O O . TRP A 1 79 ? 15.5 -6.816 4.945 1 97.81 79 TRP A O 1
ATOM 650 N N . ILE A 1 80 ? 13.5 -6.461 5.91 1 97.94 80 ILE A N 1
ATOM 651 C CA . ILE A 1 80 ? 12.844 -6.137 4.645 1 97.94 80 ILE A CA 1
ATOM 652 C C . ILE A 1 80 ? 13.492 -4.898 4.035 1 97.94 80 ILE A C 1
ATOM 654 O O . ILE A 1 80 ? 13.812 -4.883 2.844 1 97.94 80 ILE A O 1
ATOM 658 N N . ASN A 1 81 ? 13.727 -3.912 4.82 1 98.56 81 ASN A N 1
ATOM 659 C CA . ASN A 1 81 ? 14.297 -2.658 4.348 1 98.56 81 ASN A CA 1
ATOM 660 C C . ASN A 1 81 ? 15.664 -2.873 3.709 1 98.56 81 ASN A C 1
ATOM 662 O O . ASN A 1 81 ? 16.047 -2.15 2.785 1 98.56 81 ASN A O 1
ATOM 666 N N . ARG A 1 82 ? 16.359 -3.844 4.152 1 97.62 82 ARG A N 1
ATOM 667 C CA . ARG A 1 82 ? 17.719 -4.078 3.67 1 97.62 82 ARG A CA 1
ATOM 668 C C . ARG A 1 82 ? 17.703 -4.973 2.436 1 97.62 82 ARG A C 1
ATOM 670 O O . ARG A 1 82 ? 18.641 -4.934 1.628 1 97.62 82 ARG A O 1
ATOM 677 N N . THR A 1 83 ? 16.688 -5.758 2.268 1 96.94 83 THR A N 1
ATOM 678 C CA . THR A 1 83 ? 16.781 -6.828 1.28 1 96.94 83 THR A CA 1
ATOM 679 C C . THR A 1 83 ? 15.797 -6.59 0.133 1 96.94 83 THR A C 1
ATOM 681 O O . THR A 1 83 ? 15.797 -7.328 -0.853 1 96.94 83 THR A O 1
ATOM 684 N N . SER A 1 84 ? 15.039 -5.594 0.272 1 97.44 84 SER A N 1
ATOM 685 C CA . SER A 1 84 ? 14.016 -5.328 -0.737 1 97.44 84 SER A CA 1
ATOM 686 C C . SER A 1 84 ? 14.172 -3.93 -1.325 1 97.44 84 SER A C 1
ATOM 688 O O . SER A 1 84 ? 14.781 -3.057 -0.707 1 97.44 84 SER A O 1
ATOM 690 N N . GLY A 1 85 ? 13.656 -3.768 -2.525 1 98.19 85 GLY A N 1
ATOM 691 C CA . GLY A 1 85 ? 13.555 -2.441 -3.117 1 98.19 85 GLY A CA 1
ATOM 692 C C . GLY A 1 85 ? 12.367 -1.648 -2.609 1 98.19 85 GLY A C 1
ATOM 693 O O . GLY A 1 85 ? 12.281 -0.441 -2.842 1 98.19 85 GLY A O 1
ATOM 694 N N . ASN A 1 86 ? 11.477 -2.348 -1.949 1 98.69 86 ASN A N 1
ATOM 695 C CA . ASN A 1 86 ? 10.258 -1.737 -1.421 1 98.69 86 ASN A CA 1
ATOM 696 C C . ASN A 1 86 ? 10.297 -1.633 0.101 1 98.69 86 ASN A C 1
ATOM 698 O O . ASN A 1 86 ? 11 -2.4 0.761 1 98.69 86 ASN A O 1
ATOM 702 N N . VAL A 1 87 ? 9.555 -0.691 0.632 1 98.94 87 VAL A N 1
ATOM 703 C CA . VAL A 1 87 ? 9.328 -0.543 2.066 1 98.94 87 VAL A CA 1
ATOM 704 C C . VAL A 1 87 ? 7.848 -0.259 2.328 1 98.94 87 VAL A C 1
ATOM 706 O O . VAL A 1 87 ? 7.109 0.118 1.414 1 98.94 87 VAL A O 1
ATOM 709 N N . LYS A 1 88 ? 7.379 -0.516 3.545 1 98.94 88 LYS A N 1
ATOM 710 C CA . LYS A 1 88 ? 6.039 -0.136 3.982 1 98.94 88 LYS A CA 1
ATOM 711 C C . LYS A 1 88 ? 6.059 1.204 4.711 1 98.94 88 LYS A C 1
ATOM 713 O O . LYS A 1 88 ? 6.883 1.422 5.602 1 98.94 88 LYS A O 1
ATOM 718 N N . VAL A 1 89 ? 5.168 2.084 4.277 1 99 89 VAL A N 1
ATOM 719 C CA . VAL A 1 89 ? 5.188 3.424 4.852 1 99 89 VAL A CA 1
ATOM 720 C C . VAL A 1 89 ? 3.771 3.838 5.246 1 99 89 VAL A C 1
ATOM 722 O O . VAL A 1 89 ? 2.793 3.326 4.699 1 99 89 VAL A O 1
ATOM 725 N N . ALA A 1 90 ? 3.688 4.715 6.156 1 98.94 90 ALA A N 1
ATOM 726 C CA . ALA A 1 90 ? 2.451 5.426 6.469 1 98.94 90 ALA A CA 1
ATOM 727 C C . ALA A 1 90 ? 2.592 6.918 6.184 1 98.94 90 ALA A C 1
ATOM 729 O O . ALA A 1 90 ? 3.574 7.547 6.59 1 98.94 90 ALA A O 1
ATOM 730 N N . PRO A 1 91 ? 1.659 7.527 5.531 1 98.88 91 PRO A N 1
ATOM 731 C CA . PRO A 1 91 ? 1.729 8.961 5.242 1 98.88 91 PRO A CA 1
ATOM 732 C C . PRO A 1 91 ? 1.458 9.82 6.473 1 98.88 91 PRO A C 1
ATOM 734 O O . PRO A 1 91 ? 0.733 9.406 7.379 1 98.88 91 PRO A O 1
ATOM 737 N N . LEU A 1 92 ? 2.027 10.969 6.473 1 98.81 92 LEU A N 1
ATOM 738 C CA . LEU A 1 92 ? 1.729 11.984 7.469 1 98.81 92 LEU A CA 1
ATOM 739 C C . LEU A 1 92 ? 0.813 13.062 6.891 1 98.81 92 LEU A C 1
ATOM 741 O O . LEU A 1 92 ? 0.877 13.359 5.695 1 98.81 92 LEU A O 1
ATOM 745 N N . SER A 1 93 ? 0.007 13.578 7.699 1 97.56 93 SER A N 1
ATOM 746 C CA . SER A 1 93 ? -0.877 14.688 7.359 1 97.56 93 SER A CA 1
ATOM 747 C C . SER A 1 93 ? -0.871 15.758 8.445 1 97.56 93 SER A C 1
ATOM 749 O O . SER A 1 93 ? -0.757 15.438 9.633 1 97.56 93 SER A O 1
ATOM 751 N N . THR A 1 94 ? -0.993 17 8.062 1 96.75 94 THR A N 1
ATOM 752 C CA . THR A 1 94 ? -1.08 18.094 9.031 1 96.75 94 THR A CA 1
ATOM 753 C C . THR A 1 94 ? -2.531 18.344 9.438 1 96.75 94 THR A C 1
ATOM 755 O O . THR A 1 94 ? -2.803 19.156 10.312 1 96.75 94 THR A O 1
ATOM 758 N N . LYS A 1 95 ? -3.436 17.734 8.742 1 94.5 95 LYS A N 1
ATOM 759 C CA . LYS A 1 95 ? -4.84 17.812 9.141 1 94.5 95 LYS A CA 1
ATOM 760 C C . LYS A 1 95 ? -5.117 16.922 10.352 1 94.5 95 LYS A C 1
ATOM 762 O O . LYS A 1 95 ? -5.316 15.711 10.211 1 94.5 95 LYS A O 1
ATOM 767 N N . LEU A 1 96 ? -5.266 17.531 11.469 1 94.44 96 LEU A N 1
ATOM 768 C CA . LEU A 1 96 ? -5.457 16.812 12.727 1 94.44 96 LEU A CA 1
ATOM 769 C C . LEU A 1 96 ? -6.941 16.609 13.023 1 94.44 96 LEU A C 1
ATOM 771 O O . LEU A 1 96 ? -7.676 17.594 13.188 1 94.44 96 LEU A O 1
ATOM 775 N N . LYS A 1 97 ? -7.41 15.469 12.898 1 94.88 97 LYS A N 1
ATOM 776 C CA . LYS A 1 97 ? -8.766 15.156 13.344 1 94.88 97 LYS A CA 1
ATOM 777 C C . LYS A 1 97 ? -8.781 14.766 14.82 1 94.88 97 LYS A C 1
ATOM 779 O O . LYS A 1 97 ? -8.227 13.727 15.195 1 94.88 97 LYS A O 1
ATOM 784 N N . THR A 1 98 ? -9.492 15.516 15.609 1 95.94 98 THR A N 1
ATOM 785 C CA . THR A 1 98 ? -9.414 15.305 17.047 1 95.94 98 THR A CA 1
ATOM 786 C C . THR A 1 98 ? -10.805 15.117 17.656 1 95.94 98 THR A C 1
ATOM 788 O O . THR A 1 98 ? -11.805 15.43 17.016 1 95.94 98 THR A O 1
ATOM 791 N N . LYS A 1 99 ? -10.789 14.492 18.703 1 94.81 99 LYS A N 1
ATOM 792 C CA . LYS A 1 99 ? -11.953 14.438 19.562 1 94.81 99 LYS A CA 1
ATOM 793 C C . LYS A 1 99 ? -11.562 14.672 21.031 1 94.81 99 LYS A C 1
ATOM 795 O O . LYS A 1 99 ? -10.398 14.5 21.391 1 94.81 99 LYS A O 1
ATOM 800 N N . THR A 1 100 ? -12.523 15.125 21.766 1 94.19 100 THR A N 1
ATOM 801 C CA . THR A 1 100 ? -12.312 15.359 23.188 1 94.19 100 THR A CA 1
ATOM 802 C C . THR A 1 100 ? -12.859 14.203 24.016 1 94.19 100 THR A C 1
ATOM 804 O O . THR A 1 100 ? -13.992 13.773 23.828 1 94.19 100 THR A O 1
ATOM 807 N N . VAL A 1 101 ? -12.031 13.703 24.812 1 91.94 101 VAL A N 1
ATOM 808 C CA . VAL A 1 101 ? -12.469 12.633 25.703 1 91.94 101 VAL A CA 1
ATOM 809 C C . VAL A 1 101 ? -12.336 13.078 27.156 1 91.94 101 VAL A C 1
ATOM 811 O O . VAL A 1 101 ? -11.391 13.797 27.5 1 91.94 101 VAL A O 1
ATOM 814 N N . THR A 1 102 ? -13.305 12.742 27.984 1 91.81 102 THR A N 1
ATOM 815 C CA . THR A 1 102 ? -13.297 13.039 29.422 1 91.81 102 THR A CA 1
ATOM 816 C C . THR A 1 102 ? -13.18 11.75 30.234 1 91.81 102 THR A C 1
ATOM 818 O O . THR A 1 102 ? -13.945 10.805 30.031 1 91.81 102 THR A O 1
ATOM 821 N N . ASP A 1 103 ? -12.125 11.711 31 1 86.75 103 ASP A N 1
ATOM 822 C CA . ASP A 1 103 ? -11.93 10.5 31.781 1 86.75 103 ASP A CA 1
ATOM 823 C C . ASP A 1 103 ? -12.844 10.484 33 1 86.75 103 ASP A C 1
ATOM 825 O O . ASP A 1 103 ? -13.664 11.391 33.188 1 86.75 103 ASP A O 1
ATOM 829 N N . ARG A 1 104 ? -12.938 9.227 33.75 1 88.19 104 ARG A N 1
ATOM 830 C CA . ARG A 1 104 ? -13.82 8.984 34.906 1 88.19 104 ARG A CA 1
ATOM 831 C C . ARG A 1 104 ? -13.625 10.031 35.969 1 88.19 104 ARG A C 1
ATOM 833 O O . ARG A 1 104 ? -14.539 10.312 36.75 1 88.19 104 ARG A O 1
ATOM 840 N N . LYS A 1 105 ? -12.609 10.672 35.969 1 90.69 105 LYS A N 1
ATOM 841 C CA . LYS A 1 105 ? -12.297 11.672 37 1 90.69 105 LYS A CA 1
ATOM 842 C C . LYS A 1 105 ? -12.641 13.07 36.5 1 90.69 105 LYS A C 1
ATOM 844 O O . LYS A 1 105 ? -12.328 14.062 37.156 1 90.69 105 LYS A O 1
ATOM 849 N N . GLY A 1 106 ? -13.102 13.109 35.281 1 89.94 106 GLY A N 1
ATOM 850 C CA . GLY A 1 106 ? -13.57 14.391 34.781 1 89.94 106 GLY A CA 1
ATOM 851 C C . GLY A 1 106 ? -12.516 15.141 33.969 1 89.94 106 GLY A C 1
ATOM 852 O O . GLY A 1 106 ? -12.734 16.297 33.594 1 89.94 106 GLY A O 1
ATOM 853 N N . LYS A 1 107 ? -11.375 14.68 33.844 1 92.06 107 LYS A N 1
ATOM 854 C CA . LYS A 1 107 ? -10.336 15.352 33.094 1 92.06 107 LYS A CA 1
ATOM 855 C C . LYS A 1 107 ? -10.562 15.188 31.578 1 92.06 107 LYS A C 1
ATOM 857 O O . LYS A 1 107 ? -10.828 14.086 31.094 1 92.06 107 LYS A O 1
ATOM 862 N N . THR A 1 108 ? -10.469 16.312 30.844 1 91.81 108 THR A N 1
ATOM 863 C CA . THR A 1 108 ? -10.695 16.312 29.391 1 91.81 108 THR A CA 1
ATOM 864 C C . THR A 1 108 ? -9.375 16.344 28.641 1 91.81 108 THR A C 1
ATOM 866 O O . THR A 1 108 ? -8.461 17.078 29.016 1 91.81 108 THR A O 1
ATOM 869 N N . LYS A 1 109 ? -9.312 15.461 27.75 1 91.62 109 LYS A N 1
ATOM 870 C CA . LYS A 1 109 ? -8.125 15.445 26.891 1 91.62 109 LYS A CA 1
ATOM 871 C C . LYS A 1 109 ? -8.516 15.406 25.422 1 91.62 109 LYS A C 1
ATOM 873 O O . LYS A 1 109 ? -9.508 14.789 25.047 1 91.62 109 LYS A O 1
ATOM 878 N N . VAL A 1 110 ? -7.668 16.031 24.609 1 92.31 110 VAL A N 1
ATOM 879 C CA . VAL A 1 110 ? -7.852 16.016 23.156 1 92.31 110 VAL A CA 1
ATOM 880 C C . VAL A 1 110 ? -7.016 14.898 22.531 1 92.31 110 VAL A C 1
ATOM 882 O O . VAL A 1 110 ? -5.801 14.836 22.734 1 92.31 110 VAL A O 1
ATOM 885 N N . VAL A 1 111 ? -7.707 13.984 21.875 1 92.44 111 VAL A N 1
ATOM 886 C CA . VAL A 1 111 ? -7.039 12.828 21.281 1 92.44 111 VAL A CA 1
ATOM 887 C C . VAL A 1 111 ? -7.438 12.711 19.812 1 92.44 111 VAL A C 1
ATOM 889 O O . VAL A 1 111 ? -8.383 13.359 19.359 1 92.44 111 VAL A O 1
ATOM 892 N N . PRO A 1 112 ? -6.637 11.945 19.062 1 95.44 112 PRO A N 1
ATOM 893 C CA . PRO A 1 112 ? -7.07 11.719 17.688 1 95.44 112 PRO A CA 1
ATOM 894 C C . PRO A 1 112 ? -8.477 11.133 17.594 1 95.44 112 PRO A C 1
ATOM 896 O O . PRO A 1 112 ? -8.836 10.273 18.406 1 95.44 112 PRO A O 1
ATOM 899 N N . ARG A 1 113 ? -9.141 11.578 16.656 1 95.69 113 ARG A N 1
ATOM 900 C CA . ARG A 1 113 ? -10.5 11.086 16.438 1 95.69 113 ARG A CA 1
ATOM 901 C C . ARG A 1 113 ? -10.492 9.617 16.016 1 95.69 113 ARG A C 1
ATOM 903 O O . ARG A 1 113 ? -11.297 8.82 16.5 1 95.69 113 ARG A O 1
ATOM 910 N N . LEU A 1 114 ? -9.617 9.289 15.133 1 95.88 114 LEU A N 1
ATOM 911 C CA . LEU A 1 114 ? -9.508 7.926 14.625 1 95.88 114 LEU A CA 1
ATOM 912 C C . LEU A 1 114 ? -8.492 7.125 15.43 1 95.88 114 LEU A C 1
ATOM 914 O O . LEU A 1 114 ? -7.41 7.629 15.75 1 95.88 114 LEU A O 1
ATOM 918 N N . LYS A 1 115 ? -8.82 5.902 15.703 1 94.75 115 LYS A N 1
ATOM 919 C CA . LYS A 1 115 ? -7.945 5.008 16.453 1 94.75 115 LYS A CA 1
ATOM 920 C C . LYS A 1 115 ? -6.652 4.738 15.688 1 94.75 115 LYS A C 1
ATOM 922 O O . LYS A 1 115 ? -5.629 4.398 16.281 1 94.75 115 LYS A O 1
ATOM 927 N N . THR A 1 116 ? -6.684 4.941 14.391 1 97.75 116 THR A N 1
ATOM 928 C CA . THR A 1 116 ? -5.539 4.625 13.539 1 97.75 116 THR A CA 1
ATOM 929 C C . THR A 1 116 ? -4.617 5.832 13.406 1 97.75 116 THR A C 1
ATOM 931 O O . THR A 1 116 ? -3.545 5.734 12.805 1 97.75 116 THR A O 1
ATOM 934 N N . HIS A 1 117 ? -5.008 6.949 13.906 1 98.25 117 HIS A N 1
ATOM 935 C CA . HIS A 1 117 ? -4.191 8.156 13.836 1 98.25 117 HIS A CA 1
ATOM 936 C C . HIS A 1 117 ? -3.27 8.273 15.039 1 98.25 117 HIS A C 1
ATOM 938 O O . HIS A 1 117 ? -3.666 7.961 16.172 1 98.25 117 HIS A O 1
ATOM 944 N N . TYR A 1 118 ? -2.113 8.703 14.844 1 98.56 118 TYR A N 1
ATOM 945 C CA . TYR A 1 118 ? -1.164 9.055 15.898 1 98.56 118 TYR A CA 1
ATOM 946 C C . TYR A 1 118 ? -0.52 10.406 15.617 1 98.56 118 TYR A C 1
ATOM 948 O O . TYR A 1 118 ? -0.068 10.672 14.5 1 98.56 118 TYR A O 1
ATOM 956 N N . PHE A 1 119 ? -0.478 11.242 16.609 1 98.25 119 PHE A N 1
ATOM 957 C CA . PHE A 1 119 ? 0.067 12.578 16.438 1 98.25 119 PHE A CA 1
ATOM 958 C C . PHE A 1 119 ? 1.55 12.609 16.781 1 98.25 119 PHE A C 1
ATOM 960 O O . PHE A 1 119 ? 1.941 12.227 17.891 1 98.25 119 PHE A O 1
ATOM 967 N N . LEU A 1 120 ? 2.377 13.008 15.898 1 98.62 120 LEU A N 1
ATOM 968 C CA . LEU A 1 120 ? 3.758 13.398 16.156 1 98.62 120 LEU A CA 1
ATOM 969 C C . LEU A 1 120 ? 3.857 14.891 16.438 1 98.62 120 LEU A C 1
ATOM 971 O O . LEU A 1 120 ? 3.68 15.703 15.523 1 98.62 120 LEU A O 1
ATOM 975 N N . ARG A 1 121 ? 4.215 15.273 17.578 1 97.94 121 ARG A N 1
ATOM 976 C CA . ARG A 1 121 ? 4.164 16.672 18.016 1 97.94 121 ARG A CA 1
ATOM 977 C C . ARG A 1 121 ? 5.383 17.438 17.516 1 97.94 121 ARG A C 1
ATOM 979 O O . ARG A 1 121 ? 6.516 16.969 17.656 1 97.94 121 ARG A O 1
ATOM 986 N N . LYS A 1 122 ? 5.102 18.609 17.062 1 97.75 122 LYS A N 1
ATOM 987 C CA . LYS A 1 122 ? 6.164 19.453 16.547 1 97.75 122 LYS A CA 1
ATOM 988 C C . LYS A 1 122 ? 7.199 19.766 17.625 1 97.75 122 LYS A C 1
ATOM 990 O O . LYS A 1 122 ? 8.398 19.859 17.344 1 97.75 122 LYS A O 1
ATOM 995 N N . GLU A 1 123 ? 6.805 19.859 18.859 1 97.88 123 GLU A N 1
ATOM 996 C CA . GLU A 1 123 ? 7.703 20.172 19.969 1 97.88 123 GLU A CA 1
ATOM 997 C C . GLU A 1 123 ? 8.703 19.047 20.188 1 97.88 123 GLU A C 1
ATOM 999 O O . GLU A 1 123 ? 9.828 19.281 20.641 1 97.88 123 GLU A O 1
ATOM 1004 N N . VAL A 1 124 ? 8.289 17.859 19.953 1 98.31 124 VAL A N 1
ATOM 1005 C CA . VAL A 1 124 ? 9.133 16.688 20.125 1 98.31 124 VAL A CA 1
ATOM 1006 C C . VAL A 1 124 ? 9.969 16.453 18.875 1 98.31 124 VAL A C 1
ATOM 1008 O O . VAL A 1 124 ? 11.117 16.031 18.953 1 98.31 124 VAL A O 1
ATOM 1011 N N . TYR A 1 125 ? 9.359 16.719 17.734 1 98.62 125 TYR A N 1
ATOM 1012 C CA . TYR A 1 125 ? 10.008 16.516 16.438 1 98.62 125 TYR A CA 1
ATOM 1013 C C . TYR A 1 125 ? 10.125 17.828 15.672 1 98.62 125 TYR A C 1
ATOM 1015 O O . TYR A 1 125 ? 9.367 18.062 14.727 1 98.62 125 TYR A O 1
ATOM 1023 N N . PRO A 1 126 ? 11.141 18.578 15.891 1 98 126 PRO A N 1
ATOM 1024 C CA . PRO A 1 126 ? 11.258 19.938 15.32 1 98 126 PRO A CA 1
ATOM 1025 C C . PRO A 1 126 ? 11.523 19.906 13.82 1 98 126 PRO A C 1
ATOM 1027 O O . PRO A 1 126 ? 11.383 20.938 13.148 1 98 126 PRO A O 1
ATOM 1030 N N . PHE A 1 127 ? 11.883 18.75 13.281 1 98 127 PHE A N 1
ATOM 1031 C CA . PHE A 1 127 ? 12.117 18.656 11.844 1 98 127 PHE A CA 1
ATOM 1032 C C . PHE A 1 127 ? 10.805 18.656 11.078 1 98 127 PHE A C 1
ATOM 1034 O O . PHE A 1 127 ? 10.789 18.828 9.859 1 98 127 PHE A O 1
ATOM 1041 N N . LEU A 1 128 ? 9.734 18.406 11.781 1 98 128 LEU A N 1
ATOM 1042 C CA . LEU A 1 128 ? 8.422 18.547 11.156 1 98 128 LEU A CA 1
ATOM 1043 C C . LEU A 1 128 ? 7.98 20 11.148 1 98 128 LEU A C 1
ATOM 1045 O O . LEU A 1 128 ? 8.188 20.734 12.125 1 98 128 LEU A O 1
ATOM 1049 N N . ALA A 1 129 ? 7.402 20.422 10.094 1 96.12 129 ALA A N 1
ATOM 1050 C CA . ALA A 1 129 ? 6.941 21.797 9.992 1 96.12 129 ALA A CA 1
ATOM 1051 C C . ALA A 1 129 ? 5.801 22.062 10.977 1 96.12 129 ALA A C 1
ATOM 1053 O O . ALA A 1 129 ? 5.668 23.188 11.492 1 96.12 129 ALA A O 1
ATOM 1054 N N . GLN A 1 130 ? 4.992 21.109 11.188 1 97.06 130 GLN A N 1
ATOM 1055 C CA . GLN A 1 130 ? 3.852 21.156 12.094 1 97.06 130 GLN A CA 1
ATOM 1056 C C . GLN A 1 130 ? 3.6 19.797 12.734 1 97.06 130 GLN A C 1
ATOM 1058 O O . GLN A 1 130 ? 4.074 18.781 12.242 1 97.06 130 GLN A O 1
ATOM 1063 N N . THR A 1 131 ? 2.869 19.922 13.875 1 97.94 131 THR A N 1
ATOM 1064 C CA . THR A 1 131 ? 2.359 18.672 14.398 1 97.94 131 THR A CA 1
ATOM 1065 C C . THR A 1 131 ? 1.616 17.891 13.312 1 97.94 131 THR A C 1
ATOM 1067 O O . THR A 1 131 ? 0.796 18.453 12.586 1 97.94 131 THR A O 1
ATOM 1070 N N . SER A 1 132 ? 1.983 16.609 13.203 1 98.38 132 SER A N 1
ATOM 1071 C CA . SER A 1 132 ? 1.497 15.82 12.078 1 98.38 132 SER A CA 1
ATOM 1072 C C . SER A 1 132 ? 0.857 14.516 12.547 1 98.38 132 SER A C 1
ATOM 1074 O O . SER A 1 132 ? 1.277 13.938 13.555 1 98.38 132 SER A O 1
ATOM 1076 N N . THR A 1 133 ? -0.149 14.117 11.828 1 98.44 133 THR A N 1
ATOM 1077 C CA . THR A 1 133 ? -0.81 12.836 12.078 1 98.44 133 THR A CA 1
ATOM 1078 C C . THR A 1 133 ? -0.216 11.742 11.203 1 98.44 133 THR A C 1
ATOM 1080 O O . THR A 1 133 ? -0.056 11.922 9.992 1 98.44 133 THR A O 1
ATOM 1083 N N . VAL A 1 134 ? 0.211 10.641 11.828 1 98.81 134 VAL A N 1
ATOM 1084 C CA . VAL A 1 134 ? 0.532 9.422 11.094 1 98.81 134 VAL A CA 1
ATOM 1085 C C . VAL A 1 134 ? -0.749 8.648 10.797 1 98.81 134 VAL A C 1
ATOM 1087 O O . VAL A 1 134 ? -1.479 8.266 11.711 1 98.81 134 VAL A O 1
ATOM 1090 N N . LYS A 1 135 ? -1.007 8.406 9.508 1 98.69 135 LYS A N 1
ATOM 1091 C CA . LYS A 1 135 ? -2.217 7.707 9.086 1 98.69 135 LYS A CA 1
ATOM 1092 C C . LYS A 1 135 ? -1.926 6.242 8.773 1 98.69 135 LYS A C 1
ATOM 1094 O O . LYS A 1 135 ? -1.815 5.859 7.609 1 98.69 135 LYS A O 1
ATOM 1099 N N . VAL A 1 136 ? -1.975 5.406 9.758 1 98.75 136 VAL A N 1
ATOM 1100 C CA . VAL A 1 136 ? -1.523 4.031 9.578 1 98.75 136 VAL A CA 1
ATOM 1101 C C . VAL A 1 136 ? -2.561 3.246 8.773 1 98.75 136 VAL A C 1
ATOM 1103 O O . VAL A 1 136 ? -2.242 2.219 8.172 1 98.75 136 VAL A O 1
ATOM 1106 N N . GLU A 1 137 ? -3.877 3.686 8.773 1 98.44 137 GLU A N 1
ATOM 1107 C CA . GLU A 1 137 ? -4.895 3.023 7.957 1 98.44 137 GLU A CA 1
ATOM 1108 C C . GLU A 1 137 ?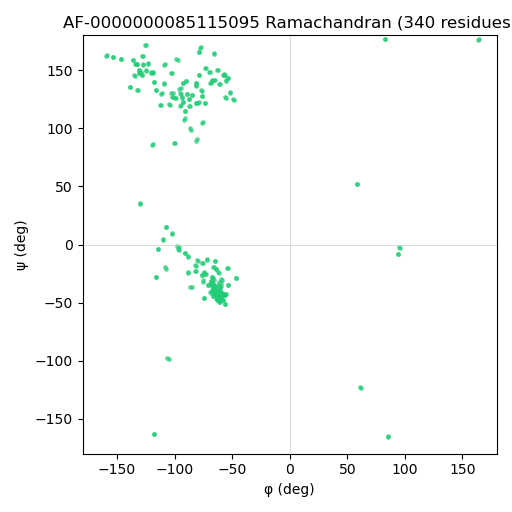 -4.602 3.186 6.469 1 98.44 137 GLU A C 1
ATOM 1110 O O . GLU A 1 137 ? -5.188 2.486 5.637 1 98.44 137 GLU A O 1
ATOM 1115 N N . GLU A 1 138 ? -3.709 4.094 6.145 1 98.69 138 GLU A N 1
ATOM 1116 C CA . GLU A 1 138 ? -3.352 4.34 4.75 1 98.69 138 GLU A CA 1
ATOM 1117 C C . GLU A 1 138 ? -1.962 3.795 4.434 1 98.69 138 GLU A C 1
ATOM 1119 O O . GLU A 1 138 ? -1.345 4.195 3.443 1 98.69 138 GLU A O 1
ATOM 1124 N N . LEU A 1 139 ? -1.421 2.93 5.309 1 98.81 139 LEU A N 1
ATOM 1125 C CA . LEU A 1 139 ? -0.093 2.387 5.043 1 98.81 139 LEU A CA 1
ATOM 1126 C C . LEU A 1 139 ? -0.056 1.674 3.697 1 98.81 139 LEU A C 1
ATOM 1128 O O . LEU A 1 139 ? -1.044 1.062 3.285 1 98.81 139 LEU A O 1
ATOM 1132 N N . THR A 1 140 ? 1.064 1.737 3.021 1 98.94 140 THR A N 1
ATOM 1133 C CA . THR A 1 140 ? 1.213 1.176 1.685 1 98.94 140 THR A CA 1
ATOM 1134 C C . THR A 1 140 ? 2.666 0.796 1.416 1 98.94 140 THR A C 1
ATOM 1136 O O . THR A 1 140 ? 3.564 1.19 2.162 1 98.94 140 THR A O 1
ATOM 1139 N N . THR A 1 141 ? 2.844 -0.031 0.439 1 98.94 141 THR A N 1
ATOM 1140 C CA . THR A 1 141 ? 4.176 -0.383 -0.035 1 98.94 141 THR A CA 1
ATOM 1141 C C . THR A 1 141 ? 4.633 0.579 -1.128 1 98.94 141 THR A C 1
ATOM 1143 O O . THR A 1 141 ? 3.898 0.835 -2.084 1 98.94 141 THR A O 1
ATOM 1146 N N . VAL A 1 142 ? 5.836 1.126 -0.98 1 98.94 142 VAL A N 1
ATOM 1147 C CA . VAL A 1 142 ? 6.406 1.975 -2.021 1 98.94 142 VAL A CA 1
ATOM 1148 C C . VAL A 1 142 ? 7.832 1.521 -2.334 1 98.94 142 VAL A C 1
ATOM 1150 O O . VAL A 1 142 ? 8.523 0.987 -1.465 1 98.94 142 VAL A O 1
ATOM 1153 N N . ASN A 1 143 ? 8.18 1.709 -3.592 1 98.88 143 ASN A N 1
ATOM 1154 C CA . ASN A 1 143 ? 9.578 1.506 -3.943 1 98.88 143 ASN A CA 1
ATOM 1155 C C . ASN A 1 143 ? 10.469 2.594 -3.35 1 98.88 143 ASN A C 1
ATOM 1157 O O . ASN A 1 143 ? 10.078 3.762 -3.303 1 98.88 143 ASN A O 1
ATOM 1161 N N . LYS A 1 144 ? 11.656 2.244 -3.041 1 98.88 144 LYS A N 1
ATOM 1162 C CA . LYS A 1 144 ? 12.586 3.146 -2.375 1 98.88 144 LYS A CA 1
ATOM 1163 C C . LYS A 1 144 ? 12.883 4.367 -3.238 1 98.88 144 LYS A C 1
ATOM 1165 O O . LYS A 1 144 ? 13.195 5.441 -2.717 1 98.88 144 LYS A O 1
ATOM 1170 N N . VAL A 1 145 ? 12.734 4.297 -4.531 1 98.81 145 VAL A N 1
ATOM 1171 C CA . VAL A 1 145 ? 13.047 5.402 -5.434 1 98.81 145 VAL A CA 1
ATOM 1172 C C . VAL A 1 145 ? 12.078 6.559 -5.188 1 98.81 145 VAL A C 1
ATOM 1174 O O . VAL A 1 145 ? 12.367 7.703 -5.551 1 98.81 145 VAL A O 1
ATOM 1177 N N . ARG A 1 146 ? 10.945 6.289 -4.57 1 98.88 146 ARG A N 1
ATOM 1178 C CA . ARG A 1 146 ? 9.953 7.324 -4.289 1 98.88 146 ARG A CA 1
ATOM 1179 C C . ARG A 1 146 ? 10.32 8.109 -3.031 1 98.88 146 ARG A C 1
ATOM 1181 O O . ARG A 1 146 ? 9.742 9.164 -2.766 1 98.88 146 ARG A O 1
ATOM 1188 N N . LEU A 1 147 ? 11.188 7.539 -2.227 1 98.81 147 LEU A N 1
ATOM 1189 C CA . LEU A 1 147 ? 11.68 8.227 -1.035 1 98.81 147 LEU A CA 1
ATOM 1190 C C . LEU A 1 147 ? 12.758 9.242 -1.397 1 98.81 147 LEU A C 1
ATOM 1192 O O . LEU A 1 147 ? 13.797 8.875 -1.951 1 98.81 147 LEU A O 1
ATOM 1196 N N . LYS A 1 148 ? 12.555 10.445 -1.06 1 98 148 LYS A N 1
ATOM 1197 C CA . LYS A 1 148 ? 13.484 11.508 -1.426 1 98 148 LYS A CA 1
ATOM 1198 C C . LYS A 1 148 ? 14.297 11.969 -0.22 1 98 148 LYS A C 1
ATOM 1200 O O . LYS A 1 148 ? 15.148 11.227 0.277 1 98 148 LYS A O 1
ATOM 1205 N N . GLN A 1 149 ? 13.906 13.031 0.419 1 98.19 149 GLN A N 1
ATOM 1206 C CA . GLN A 1 149 ? 14.695 13.594 1.506 1 98.19 149 GLN A CA 1
ATOM 1207 C C . GLN A 1 149 ? 14.383 12.906 2.83 1 98.19 149 GLN A C 1
ATOM 1209 O O . GLN A 1 149 ? 13.219 12.734 3.188 1 98.19 149 GLN A O 1
ATOM 1214 N N . HIS A 1 150 ? 15.422 12.453 3.539 1 98.69 150 HIS A N 1
ATOM 1215 C CA . HIS A 1 150 ? 15.281 12.039 4.93 1 98.69 150 HIS A CA 1
ATOM 1216 C C . HIS A 1 150 ? 15.109 13.25 5.844 1 98.69 150 HIS A C 1
ATOM 1218 O O . HIS A 1 150 ? 16 14.086 5.949 1 98.69 150 HIS A O 1
ATOM 1224 N N . ILE A 1 151 ? 14.023 13.273 6.566 1 97.88 151 ILE A N 1
ATOM 1225 C CA . ILE A 1 151 ? 13.75 14.5 7.305 1 97.88 151 ILE A CA 1
ATOM 1226 C C . ILE A 1 151 ? 13.984 14.266 8.797 1 97.88 151 ILE A C 1
ATOM 1228 O O . ILE A 1 151 ? 14.117 15.219 9.57 1 97.88 151 ILE A O 1
ATOM 1232 N N . GLY A 1 152 ? 13.953 12.984 9.266 1 98.56 152 GLY A N 1
ATOM 1233 C CA . GLY A 1 152 ? 14.211 12.672 10.664 1 98.56 152 GLY A CA 1
ATOM 1234 C C . GLY A 1 152 ? 13.773 11.273 11.047 1 98.56 152 GLY A C 1
ATOM 1235 O O . GLY A 1 152 ? 13.328 10.5 10.195 1 98.56 152 GLY A O 1
ATOM 1236 N N . ASN A 1 153 ? 14.062 10.961 12.297 1 98.81 153 ASN A N 1
ATOM 1237 C CA . ASN A 1 153 ? 13.648 9.703 12.906 1 98.81 153 ASN A CA 1
ATOM 1238 C C . ASN A 1 153 ? 12.773 9.93 14.133 1 98.81 153 ASN A C 1
ATOM 1240 O O . ASN A 1 153 ? 12.969 10.906 14.859 1 98.81 153 ASN A O 1
ATOM 1244 N N . ILE A 1 154 ? 11.898 9.031 14.32 1 98.81 154 ILE A N 1
ATOM 1245 C CA . ILE A 1 154 ? 11.102 9.148 15.531 1 98.81 154 ILE A CA 1
ATOM 1246 C C . ILE A 1 154 ? 11.688 8.25 16.625 1 98.81 154 ILE A C 1
ATOM 1248 O O . ILE A 1 154 ? 12.469 7.348 16.328 1 98.81 154 ILE A O 1
ATOM 1252 N N . ASN A 1 155 ? 11.352 8.562 17.891 1 98.56 155 ASN A N 1
ATOM 1253 C CA . ASN A 1 155 ? 11.883 7.762 18.984 1 98.56 155 ASN A CA 1
ATOM 1254 C C . ASN A 1 155 ? 11.125 6.449 19.141 1 98.56 155 ASN A C 1
ATOM 1256 O O . ASN A 1 155 ? 10.031 6.289 18.594 1 98.56 155 ASN A O 1
ATOM 1260 N N . GLU A 1 156 ? 11.695 5.559 19.875 1 98.31 156 GLU A N 1
ATOM 1261 C CA . GLU A 1 156 ? 11.172 4.203 20.016 1 98.31 156 GLU A CA 1
ATOM 1262 C C . GLU A 1 156 ? 9.82 4.199 20.734 1 98.31 156 GLU A C 1
ATOM 1264 O O . GLU A 1 156 ? 8.953 3.383 20.422 1 98.31 156 GLU A O 1
ATOM 1269 N N . ASP A 1 157 ? 9.672 5.047 21.656 1 98.56 157 ASP A N 1
ATOM 1270 C CA . ASP A 1 157 ? 8.414 5.098 22.406 1 98.56 157 ASP A CA 1
ATOM 1271 C C . ASP A 1 157 ? 7.242 5.426 21.469 1 98.56 157 ASP A C 1
ATOM 1273 O O . ASP A 1 157 ? 6.211 4.75 21.5 1 98.56 157 ASP A O 1
ATOM 1277 N N . ASP A 1 158 ? 7.395 6.453 20.672 1 98.75 158 ASP A N 1
ATOM 1278 C CA . ASP A 1 158 ? 6.352 6.824 19.719 1 98.75 158 ASP A CA 1
ATOM 1279 C C . ASP A 1 158 ? 6.16 5.738 18.656 1 98.75 158 ASP A C 1
ATOM 1281 O O . ASP A 1 158 ? 5.031 5.438 18.266 1 98.75 158 ASP A O 1
ATOM 1285 N N . LEU A 1 159 ? 7.273 5.148 18.234 1 98.88 159 LEU A N 1
ATOM 1286 C CA . LEU A 1 159 ? 7.176 4.066 17.25 1 98.88 159 LEU A CA 1
ATOM 1287 C C . LEU A 1 159 ? 6.344 2.914 17.812 1 98.88 159 LEU A C 1
ATOM 1289 O O . LEU A 1 159 ? 5.48 2.375 17.109 1 98.88 159 LEU A O 1
ATOM 1293 N N . ASN A 1 160 ? 6.586 2.555 19.031 1 98.69 160 ASN A N 1
ATOM 1294 C CA . ASN A 1 160 ? 5.836 1.472 19.656 1 98.69 160 ASN A CA 1
ATOM 1295 C C . ASN A 1 160 ? 4.34 1.778 19.703 1 98.69 160 ASN A C 1
ATOM 1297 O O . ASN A 1 160 ? 3.514 0.898 19.453 1 98.69 160 ASN A O 1
ATOM 1301 N N . LYS A 1 161 ? 4.023 2.988 20.016 1 98.62 161 LYS A N 1
ATOM 1302 C CA . LYS A 1 161 ? 2.621 3.396 20.062 1 98.62 161 LYS A CA 1
ATOM 1303 C C . LYS A 1 161 ? 1.987 3.352 18.688 1 98.62 161 LYS A C 1
ATOM 1305 O O . LYS A 1 161 ? 0.822 2.975 18.531 1 98.62 161 LYS A O 1
ATOM 1310 N N . ILE A 1 162 ? 2.727 3.729 17.672 1 98.81 162 ILE A N 1
ATOM 1311 C CA . ILE A 1 162 ? 2.254 3.678 16.297 1 98.81 162 ILE A CA 1
ATOM 1312 C C . ILE A 1 162 ? 2.064 2.225 15.867 1 98.81 162 ILE A C 1
ATOM 1314 O O . ILE A 1 162 ? 1.076 1.888 15.211 1 98.81 162 ILE A O 1
ATOM 1318 N N . MET A 1 163 ? 3 1.334 16.297 1 98.81 163 MET A N 1
ATOM 1319 C CA . MET A 1 163 ? 2.906 -0.074 15.922 1 98.81 163 MET A CA 1
ATOM 1320 C C . MET A 1 163 ? 1.693 -0.731 16.578 1 98.81 163 MET A C 1
ATOM 1322 O O . MET A 1 163 ? 1.114 -1.664 16.016 1 98.81 163 MET A O 1
ATOM 1326 N N . ASN A 1 164 ? 1.267 -0.249 17.719 1 98.56 164 ASN A N 1
ATOM 1327 C CA . ASN A 1 164 ? 0.016 -0.72 18.312 1 98.56 164 ASN A CA 1
ATOM 1328 C C . ASN A 1 164 ? -1.178 -0.399 17.406 1 98.56 164 ASN A C 1
ATOM 1330 O O . ASN A 1 164 ? -2.139 -1.166 17.359 1 98.56 164 ASN A O 1
ATOM 1334 N N . ARG A 1 165 ? -1.127 0.719 16.75 1 98.62 165 ARG A N 1
ATOM 1335 C CA . ARG A 1 165 ? -2.189 1.082 15.812 1 98.62 165 ARG A CA 1
ATOM 1336 C C . ARG A 1 165 ? -2.141 0.213 14.562 1 98.62 165 ARG A C 1
ATOM 1338 O O . ARG A 1 165 ? -3.18 -0.107 13.984 1 98.62 165 ARG A O 1
ATOM 1345 N N . VAL A 1 166 ? -0.92 -0.157 14.148 1 98.81 166 VAL A N 1
ATOM 1346 C CA . VAL A 1 166 ? -0.781 -1.105 13.047 1 98.81 166 VAL A CA 1
ATOM 1347 C C . VAL A 1 166 ? -1.434 -2.434 13.422 1 98.81 166 VAL A C 1
ATOM 1349 O O . VAL A 1 166 ? -2.137 -3.039 12.609 1 98.81 166 VAL A O 1
ATOM 1352 N N . LYS A 1 167 ? -1.215 -2.883 14.664 1 98.69 167 LYS A N 1
ATOM 1353 C CA . LYS A 1 167 ? -1.876 -4.098 15.133 1 98.69 167 LYS A CA 1
ATOM 1354 C C . LYS A 1 167 ? -3.391 -3.99 14.984 1 98.69 167 LYS A C 1
ATOM 1356 O O . LYS A 1 167 ? -4.051 -4.945 14.562 1 98.69 167 LYS A O 1
ATOM 1361 N N . TRP A 1 168 ? -3.893 -2.898 15.312 1 98.44 168 TRP A N 1
ATOM 1362 C CA . TRP A 1 168 ? -5.336 -2.689 15.242 1 98.44 168 TRP A CA 1
ATOM 1363 C C . TRP A 1 168 ? -5.824 -2.783 13.797 1 98.44 168 TRP A C 1
ATOM 1365 O O . TRP A 1 168 ? -6.867 -3.385 13.531 1 98.44 168 TRP A O 1
ATOM 1375 N N . VAL A 1 169 ? -5.07 -2.188 12.828 1 98.75 169 VAL A N 1
ATOM 1376 C CA . VAL A 1 169 ? -5.438 -2.205 11.414 1 98.75 169 VAL A CA 1
ATOM 1377 C C . VAL A 1 169 ? -5.668 -3.645 10.961 1 98.75 169 VAL A C 1
ATOM 1379 O O . VAL A 1 169 ? -6.586 -3.916 10.18 1 98.75 169 VAL A O 1
ATOM 1382 N N . PHE A 1 170 ? -4.879 -4.566 11.523 1 98.62 170 PHE A N 1
ATOM 1383 C CA . PHE A 1 170 ? -4.91 -5.941 11.031 1 98.62 170 PHE A CA 1
ATOM 1384 C C . PHE A 1 170 ? -5.543 -6.871 12.055 1 98.62 170 PHE A C 1
ATOM 1386 O O . PHE A 1 170 ? -5.492 -8.094 11.906 1 98.62 170 PHE A O 1
ATOM 1393 N N . ASP A 1 171 ? -6.051 -6.305 13.172 1 97.56 171 ASP A N 1
ATOM 1394 C CA . ASP A 1 171 ? -6.688 -7.066 14.242 1 97.56 171 ASP A CA 1
ATOM 1395 C C . ASP A 1 171 ? -5.73 -8.109 14.82 1 97.56 171 ASP A C 1
ATOM 1397 O O . ASP A 1 171 ? -6.066 -9.289 14.898 1 97.56 171 ASP A O 1
ATOM 1401 N N . LEU A 1 172 ? -4.594 -7.684 15.188 1 97.19 172 LEU A N 1
ATOM 1402 C CA . LEU A 1 172 ? -3.547 -8.547 15.719 1 97.19 172 LEU A CA 1
ATOM 1403 C C . LEU A 1 172 ? -3.396 -8.344 17.219 1 97.19 172 LEU A C 1
ATOM 1405 O O . LEU A 1 172 ? -3.705 -7.273 17.75 1 97.19 172 LEU A O 1
ATOM 1409 N N . MET B 1 1 ? 32.875 -8.812 -20.078 1 57.03 1 MET B N 1
ATOM 1410 C CA . MET B 1 1 ? 32.188 -7.664 -19.484 1 57.03 1 MET B CA 1
ATOM 1411 C C . MET B 1 1 ? 31.359 -6.938 -20.516 1 57.03 1 MET B C 1
ATOM 1413 O O . MET B 1 1 ? 31.828 -6.684 -21.641 1 57.03 1 MET B O 1
ATOM 1417 N N . GLU B 1 2 ? 30.062 -6.977 -20.391 1 69.44 2 GLU B N 1
ATOM 1418 C CA . GLU B 1 2 ? 29.219 -6.379 -21.422 1 69.44 2 GLU B CA 1
ATOM 1419 C C . GLU B 1 2 ? 29.688 -4.969 -21.766 1 69.44 2 GLU B C 1
ATOM 1421 O O . GLU B 1 2 ? 30.062 -4.203 -20.891 1 69.44 2 GLU B O 1
ATOM 1426 N N . SER B 1 3 ? 29.969 -4.66 -22.969 1 81.88 3 SER B N 1
ATOM 1427 C CA . SER B 1 3 ? 30.438 -3.336 -23.344 1 81.88 3 SER B CA 1
ATOM 1428 C C . SER B 1 3 ? 29.5 -2.246 -22.844 1 81.88 3 SER B C 1
ATOM 1430 O O . SER B 1 3 ? 28.312 -2.502 -22.609 1 81.88 3 SER B O 1
ATOM 1432 N N . ASP B 1 4 ? 30.016 -1.102 -22.422 1 87.06 4 ASP B N 1
ATOM 1433 C CA . ASP B 1 4 ? 29.266 0.07 -21.969 1 87.06 4 ASP B CA 1
ATOM 1434 C C . ASP B 1 4 ? 28.125 0.392 -22.938 1 87.06 4 ASP B C 1
ATOM 1436 O O . ASP B 1 4 ? 27.031 0.774 -22.516 1 87.06 4 ASP B O 1
ATOM 1440 N N . ALA B 1 5 ? 28.344 0.036 -24.203 1 90.12 5 ALA B N 1
ATOM 1441 C CA . ALA B 1 5 ? 27.344 0.313 -25.219 1 90.12 5 ALA B CA 1
ATOM 1442 C C . ALA B 1 5 ? 26.156 -0.639 -25.094 1 90.12 5 ALA B C 1
ATOM 1444 O O . ALA B 1 5 ? 25 -0.228 -25.25 1 90.12 5 ALA B O 1
ATOM 1445 N N . ILE B 1 6 ? 26.406 -1.851 -24.938 1 91.06 6 ILE B N 1
ATOM 1446 C CA . ILE B 1 6 ? 25.359 -2.859 -24.797 1 91.06 6 ILE B CA 1
ATOM 1447 C C . ILE B 1 6 ? 24.547 -2.59 -23.531 1 91.06 6 ILE B C 1
ATOM 1449 O O . ILE B 1 6 ? 23.312 -2.697 -23.531 1 91.06 6 ILE B O 1
ATOM 1453 N N . GLN B 1 7 ? 25.219 -2.211 -22.484 1 90.12 7 GLN B N 1
ATOM 1454 C CA . GLN B 1 7 ? 24.547 -1.894 -21.234 1 90.12 7 GLN B CA 1
ATOM 1455 C C . GLN B 1 7 ? 23.609 -0.696 -21.406 1 90.12 7 GLN B C 1
ATOM 1457 O O . GLN B 1 7 ? 22.484 -0.705 -20.906 1 90.12 7 GLN B O 1
ATOM 1462 N N . ARG B 1 8 ? 24.094 0.318 -22.047 1 91.81 8 ARG B N 1
ATOM 1463 C CA . ARG B 1 8 ? 23.297 1.512 -22.297 1 91.81 8 ARG B CA 1
ATOM 1464 C C . ARG B 1 8 ? 22.062 1.185 -23.141 1 91.81 8 ARG B C 1
ATOM 1466 O O . ARG B 1 8 ? 20.984 1.73 -22.906 1 91.81 8 ARG B O 1
ATOM 1473 N N . GLU B 1 9 ? 22.188 0.338 -24.078 1 93.75 9 GLU B N 1
ATOM 1474 C CA . GLU B 1 9 ? 21.062 -0.06 -24.938 1 93.75 9 GLU B CA 1
ATOM 1475 C C . GLU B 1 9 ? 20.031 -0.874 -24.156 1 93.75 9 GLU B C 1
ATOM 1477 O O . GLU B 1 9 ? 18.828 -0.715 -24.359 1 93.75 9 GLU B O 1
ATOM 1482 N N . ARG B 1 10 ? 20.516 -1.715 -23.359 1 92.94 10 ARG B N 1
ATOM 1483 C CA . ARG B 1 10 ? 19.609 -2.502 -22.531 1 92.94 10 ARG B CA 1
ATOM 1484 C C . ARG B 1 10 ? 18.781 -1.604 -21.609 1 92.94 10 ARG B C 1
ATOM 1486 O O . ARG B 1 10 ? 17.578 -1.804 -21.469 1 92.94 10 ARG B O 1
ATOM 1493 N N . LEU B 1 11 ? 19.406 -0.666 -20.969 1 94.69 11 LEU B N 1
ATOM 1494 C CA . LEU B 1 11 ? 18.703 0.281 -20.109 1 94.69 11 LEU B CA 1
ATOM 1495 C C . LEU B 1 11 ? 17.672 1.078 -20.891 1 94.69 11 LEU B C 1
ATOM 1497 O O . LEU B 1 11 ? 16.562 1.33 -20.406 1 94.69 11 LEU B O 1
ATOM 1501 N N . ARG B 1 12 ? 18.078 1.467 -22.078 1 95.94 12 ARG B N 1
ATOM 1502 C CA . ARG B 1 12 ? 17.172 2.209 -22.938 1 95.94 12 ARG B CA 1
ATOM 1503 C C . ARG B 1 12 ? 15.922 1.381 -23.25 1 95.94 12 ARG B C 1
ATOM 1505 O O . ARG B 1 12 ? 14.805 1.882 -23.188 1 95.94 12 ARG B O 1
ATOM 1512 N N . LEU B 1 13 ? 16.078 0.187 -23.594 1 97.44 13 LEU B N 1
ATOM 1513 C CA . LEU B 1 13 ? 14.969 -0.694 -23.922 1 97.44 13 LEU B CA 1
ATOM 1514 C C . LEU B 1 13 ? 14.062 -0.919 -22.719 1 97.44 13 LEU B C 1
ATOM 1516 O O . LEU B 1 13 ? 12.836 -0.955 -22.859 1 97.44 13 LEU B O 1
ATOM 1520 N N . LYS B 1 14 ? 14.688 -1.135 -21.594 1 97.44 14 LYS B N 1
ATOM 1521 C CA . LYS B 1 14 ? 13.914 -1.289 -20.375 1 97.44 14 LYS B CA 1
ATOM 1522 C C . LYS B 1 14 ? 13.055 -0.06 -20.109 1 97.44 14 LYS B C 1
ATOM 1524 O O . LYS B 1 14 ? 11.891 -0.183 -19.703 1 97.44 14 LYS B O 1
ATOM 1529 N N . LYS B 1 15 ? 13.594 1.104 -20.297 1 98.25 15 LYS B N 1
ATOM 1530 C CA . LYS B 1 15 ? 12.875 2.354 -20.078 1 98.25 15 LYS B CA 1
ATOM 1531 C C . LYS B 1 15 ? 11.734 2.512 -21.078 1 98.25 15 LYS B C 1
ATOM 1533 O O . LYS B 1 15 ? 10.641 2.959 -20.719 1 98.25 15 LYS B O 1
ATOM 1538 N N . VAL B 1 16 ? 11.938 2.184 -22.281 1 98.5 16 VAL B N 1
ATOM 1539 C CA . VAL B 1 16 ? 10.914 2.268 -23.312 1 98.5 16 VAL B CA 1
ATOM 1540 C C . VAL B 1 16 ? 9.758 1.325 -22.984 1 98.5 16 VAL B C 1
ATOM 1542 O O . VAL B 1 16 ? 8.594 1.704 -23.094 1 98.5 16 VAL B O 1
ATOM 1545 N N . ASP B 1 17 ? 10.109 0.152 -22.641 1 98.5 17 ASP B N 1
ATOM 1546 C CA . ASP B 1 17 ? 9.094 -0.835 -22.281 1 98.5 17 ASP B CA 1
ATOM 1547 C C . ASP B 1 17 ? 8.266 -0.373 -21.094 1 98.5 17 ASP B C 1
ATOM 1549 O O . ASP B 1 17 ? 7.043 -0.497 -21.078 1 98.5 17 ASP B O 1
ATOM 1553 N N . LYS B 1 18 ? 8.945 0.123 -20.078 1 98.69 18 LYS B N 1
ATOM 1554 C CA . LYS B 1 18 ? 8.25 0.594 -18.875 1 98.69 18 LYS B CA 1
ATOM 1555 C C . LYS B 1 18 ? 7.336 1.771 -19.203 1 98.69 18 LYS B C 1
ATOM 1557 O O . LYS B 1 18 ? 6.203 1.83 -18.719 1 98.69 18 LYS B O 1
ATOM 1562 N N . LYS B 1 19 ? 7.848 2.695 -19.922 1 98.69 19 LYS B N 1
ATOM 1563 C CA . LYS B 1 19 ? 7.016 3.824 -20.328 1 98.69 19 LYS B CA 1
ATOM 1564 C C . LYS B 1 19 ? 5.773 3.348 -21.078 1 98.69 19 LYS B C 1
ATOM 1566 O O . LYS B 1 19 ? 4.68 3.887 -20.875 1 98.69 19 LYS B O 1
ATOM 1571 N N . ALA B 1 20 ? 5.906 2.43 -21.953 1 98.81 20 ALA B N 1
ATOM 1572 C CA . ALA B 1 20 ? 4.777 1.902 -22.719 1 98.81 20 ALA B CA 1
ATOM 1573 C C . ALA B 1 20 ? 3.719 1.312 -21.797 1 98.81 20 ALA B C 1
ATOM 1575 O O . ALA B 1 20 ? 2.521 1.535 -21.984 1 98.81 20 ALA B O 1
ATOM 1576 N N . LYS B 1 21 ? 4.16 0.577 -20.828 1 98.81 21 LYS B N 1
ATOM 1577 C CA . LYS B 1 21 ? 3.242 -0.027 -19.859 1 98.81 21 LYS B CA 1
ATOM 1578 C C . LYS B 1 21 ? 2.537 1.04 -19.031 1 98.81 21 LYS B C 1
ATOM 1580 O O . LYS B 1 21 ? 1.346 0.92 -18.734 1 98.81 21 LYS B O 1
ATOM 1585 N N . LEU B 1 22 ? 3.285 2.041 -18.656 1 98.88 22 LEU B N 1
ATOM 1586 C CA . LEU B 1 22 ? 2.693 3.146 -17.906 1 98.88 22 LEU B CA 1
ATOM 1587 C C . LEU B 1 22 ? 1.682 3.9 -18.75 1 98.88 22 LEU B C 1
ATOM 1589 O O . LEU B 1 22 ? 0.625 4.305 -18.266 1 98.88 22 LEU B O 1
ATOM 1593 N N . ASP B 1 23 ? 1.975 4.082 -20.031 1 98.88 23 ASP B N 1
ATOM 1594 C CA . ASP B 1 23 ? 1.061 4.746 -20.953 1 98.88 23 ASP B CA 1
ATOM 1595 C C . ASP B 1 23 ? -0.216 3.93 -21.156 1 98.88 23 ASP B C 1
ATOM 1597 O O . ASP B 1 23 ? -1.302 4.492 -21.297 1 98.88 23 ASP B O 1
ATOM 1601 N N . GLU B 1 24 ? -0.089 2.654 -21.172 1 98.81 24 GLU B N 1
ATOM 1602 C CA . GLU B 1 24 ? -1.248 1.777 -21.297 1 98.81 24 GLU B CA 1
ATOM 1603 C C . GLU B 1 24 ? -2.121 1.829 -20.047 1 98.81 24 GLU B C 1
ATOM 1605 O O . GLU B 1 24 ? -3.35 1.762 -20.141 1 98.81 24 GLU B O 1
ATOM 1610 N N . TRP B 1 25 ? -1.534 1.973 -18.969 1 98.69 25 TRP B N 1
ATOM 1611 C CA . TRP B 1 25 ? -2.225 1.977 -17.672 1 98.69 25 TRP B CA 1
ATOM 1612 C C . TRP B 1 25 ? -2.963 3.293 -17.469 1 98.69 25 TRP B C 1
ATOM 1614 O O . TRP B 1 25 ? -4.027 3.318 -16.844 1 98.69 25 TRP B O 1
ATOM 1624 N N . HIS B 1 26 ? -2.438 4.355 -18 1 98.81 26 HIS B N 1
ATOM 1625 C CA . HIS B 1 26 ? -2.889 5.707 -17.672 1 98.81 26 HIS B CA 1
ATOM 1626 C C . HIS B 1 26 ? -4.375 5.875 -17.969 1 98.81 26 HIS B C 1
ATOM 1628 O O . HIS B 1 26 ? -5.141 6.297 -17.094 1 98.81 26 HIS B O 1
ATOM 1634 N N . PRO B 1 27 ? -4.887 5.465 -19.141 1 98.75 27 PRO B N 1
ATOM 1635 C CA . PRO B 1 27 ? -6.324 5.609 -19.375 1 98.75 27 PRO B CA 1
ATOM 1636 C C . PRO B 1 27 ? -7.168 4.688 -18.5 1 98.75 27 PRO B C 1
ATOM 1638 O O . PRO B 1 27 ? -8.289 5.035 -18.141 1 98.75 27 PRO B O 1
ATOM 1641 N N . LYS B 1 28 ? -6.668 3.506 -18.141 1 98.75 28 LYS B N 1
ATOM 1642 C CA . LYS B 1 28 ? -7.379 2.602 -17.25 1 98.75 28 LYS B CA 1
ATOM 1643 C C . LYS B 1 28 ? -7.512 3.203 -15.852 1 98.75 28 LYS B C 1
ATOM 1645 O O . LYS B 1 28 ? -8.547 3.053 -15.203 1 98.75 28 LYS B O 1
ATOM 1650 N N . LYS B 1 29 ? -6.445 3.82 -15.461 1 98.81 29 LYS B N 1
ATOM 1651 C CA . LYS B 1 29 ? -6.469 4.488 -14.164 1 98.81 29 LYS B CA 1
ATOM 1652 C C . LYS B 1 29 ? -7.516 5.598 -14.141 1 98.81 29 LYS B C 1
ATOM 1654 O O . LYS B 1 29 ? -8.242 5.742 -13.156 1 98.81 29 LYS B O 1
ATOM 1659 N N . ILE B 1 30 ? -7.617 6.371 -15.18 1 98.88 30 ILE B N 1
ATOM 1660 C CA . ILE B 1 30 ? -8.609 7.434 -15.297 1 98.88 30 ILE B CA 1
ATOM 1661 C C . ILE B 1 30 ? -10.016 6.84 -15.25 1 98.88 30 ILE B C 1
ATOM 1663 O O . ILE B 1 30 ? -10.898 7.371 -14.57 1 98.88 30 ILE B O 1
ATOM 1667 N N . ALA B 1 31 ? -10.172 5.777 -15.953 1 98.81 31 ALA B N 1
ATOM 1668 C CA . ALA B 1 31 ? -11.477 5.125 -15.969 1 98.81 31 ALA B CA 1
ATOM 1669 C C . ALA B 1 31 ? -11.883 4.668 -14.57 1 98.81 31 ALA B C 1
ATOM 1671 O O . ALA B 1 31 ? -13.039 4.836 -14.172 1 98.81 31 ALA B O 1
ATOM 1672 N N . LEU B 1 32 ? -10.992 4.098 -13.859 1 98.75 32 LEU B N 1
ATOM 1673 C CA . LEU B 1 32 ? -11.281 3.654 -12.5 1 98.75 32 LEU B CA 1
ATOM 1674 C C . LEU B 1 32 ? -11.594 4.84 -11.594 1 98.75 32 LEU B C 1
ATOM 1676 O O . LEU B 1 32 ? -12.5 4.77 -10.758 1 98.75 32 LEU B O 1
ATOM 1680 N N . ALA B 1 33 ? -10.82 5.887 -11.758 1 98.81 33 ALA B N 1
ATOM 1681 C CA . ALA B 1 33 ? -11.07 7.094 -10.977 1 98.81 33 ALA B CA 1
ATOM 1682 C C . ALA B 1 33 ? -12.469 7.648 -11.258 1 98.81 33 ALA B C 1
ATOM 1684 O O . ALA B 1 33 ? -13.18 8.047 -10.328 1 98.81 33 ALA B O 1
ATOM 1685 N N . ASN B 1 34 ? -12.844 7.641 -12.5 1 98.69 34 ASN B N 1
ATOM 1686 C CA . ASN B 1 34 ? -14.172 8.109 -12.883 1 98.69 34 ASN B CA 1
ATOM 1687 C C . ASN B 1 34 ? -15.266 7.207 -12.32 1 98.69 34 ASN B C 1
ATOM 1689 O O . ASN B 1 34 ? -16.312 7.688 -11.906 1 98.69 34 ASN B O 1
ATOM 1693 N N . GLU B 1 35 ? -15.008 5.945 -12.359 1 98.56 35 GLU B N 1
ATOM 1694 C CA . GLU B 1 35 ? -15.969 5.008 -11.789 1 98.56 35 GLU B CA 1
ATOM 1695 C C . GLU B 1 35 ? -16.203 5.293 -10.305 1 98.56 35 GLU B C 1
ATOM 1697 O O . GLU B 1 35 ? -17.328 5.273 -9.828 1 98.56 35 GLU B O 1
ATOM 1702 N N . TRP B 1 36 ? -15.195 5.539 -9.602 1 98.44 36 TRP B N 1
ATOM 1703 C CA . TRP B 1 36 ? -15.32 5.887 -8.188 1 98.44 36 TRP B CA 1
ATOM 1704 C C . TRP B 1 36 ? -16.125 7.164 -8.008 1 98.44 36 TRP B C 1
ATOM 1706 O O . TRP B 1 36 ? -17.031 7.223 -7.156 1 98.44 36 TRP B O 1
ATOM 1716 N N . ILE B 1 37 ? -15.797 8.148 -8.758 1 98.25 37 ILE B N 1
ATOM 1717 C CA . ILE B 1 37 ? -16.453 9.438 -8.625 1 98.25 37 ILE B CA 1
ATOM 1718 C C . ILE B 1 37 ? -17.953 9.289 -8.875 1 98.25 37 ILE B C 1
ATOM 1720 O O . ILE B 1 37 ? -18.766 9.883 -8.172 1 98.25 37 ILE B O 1
ATOM 1724 N N . GLU B 1 38 ? -18.312 8.438 -9.773 1 97.31 38 GLU B N 1
ATOM 1725 C CA . GLU B 1 38 ? -19.703 8.219 -10.133 1 97.31 38 GLU B CA 1
ATOM 1726 C C . GLU B 1 38 ? -20.422 7.383 -9.07 1 97.31 38 GLU B C 1
ATOM 1728 O O . GLU B 1 38 ? -21.62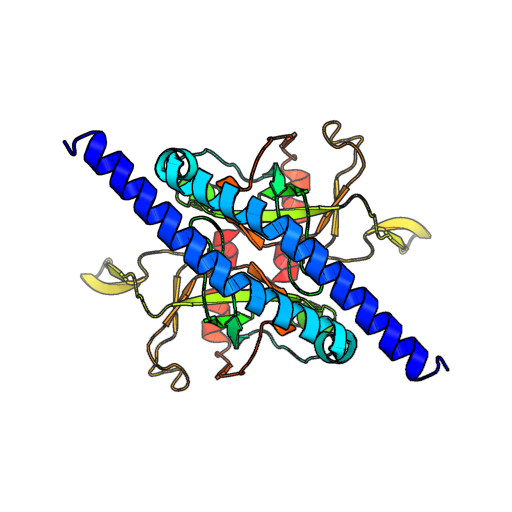5 7.52 -8.883 1 97.31 38 GLU B O 1
ATOM 1733 N N . ASN B 1 39 ? -19.672 6.602 -8.383 1 97.19 39 ASN B N 1
ATOM 1734 C CA . ASN B 1 39 ? -20.297 5.629 -7.492 1 97.19 39 ASN B CA 1
ATOM 1735 C C . ASN B 1 39 ? -19.688 5.688 -6.09 1 97.19 39 ASN B C 1
ATOM 1737 O O . ASN B 1 39 ? -19.516 4.652 -5.441 1 97.19 39 ASN B O 1
ATOM 1741 N N . GLU B 1 40 ? -19.344 6.812 -5.676 1 96.81 40 GLU B N 1
ATOM 1742 C CA . GLU B 1 40 ? -18.609 6.984 -4.422 1 96.81 40 GLU B CA 1
ATOM 1743 C C . GLU B 1 40 ? -19.359 6.359 -3.252 1 96.81 40 GLU B C 1
ATOM 1745 O O . GLU B 1 40 ? -18.797 5.574 -2.49 1 96.81 40 GLU B O 1
ATOM 1750 N N . GLN B 1 41 ? -20.641 6.707 -3.107 1 96.06 41 GLN B N 1
ATOM 1751 C CA . GLN B 1 41 ? -21.422 6.219 -1.979 1 96.06 41 GLN B CA 1
ATOM 1752 C C . GLN B 1 41 ? -21.547 4.699 -2.01 1 96.06 41 GLN B C 1
ATOM 1754 O O . GLN B 1 41 ? -21.391 4.039 -0.982 1 96.06 41 GLN B O 1
ATOM 1759 N N . THR B 1 42 ? -21.812 4.176 -3.184 1 96.69 42 THR B N 1
ATOM 1760 C CA . THR B 1 42 ? -21.953 2.73 -3.33 1 96.69 42 THR B CA 1
ATOM 1761 C C . THR B 1 42 ? -20.625 2.031 -3.014 1 96.69 42 THR B C 1
ATOM 1763 O O . THR B 1 42 ? -20.609 0.984 -2.363 1 96.69 42 THR B O 1
ATOM 1766 N N . GLN B 1 43 ? -19.5 2.615 -3.475 1 96.94 43 GLN B N 1
ATOM 1767 C CA . GLN B 1 43 ? -18.188 2.023 -3.227 1 96.94 43 GLN B CA 1
ATOM 1768 C C . GLN B 1 43 ? -17.844 2.059 -1.741 1 96.94 43 GLN B C 1
ATOM 1770 O O . GLN B 1 43 ? -17.297 1.095 -1.204 1 96.94 43 GLN B O 1
ATOM 1775 N N . MET B 1 44 ? -18.188 3.121 -1.056 1 96.5 44 MET B N 1
ATOM 1776 C CA . MET B 1 44 ? -17.859 3.277 0.36 1 96.5 44 MET B CA 1
ATOM 1777 C C . MET B 1 44 ? -18.625 2.256 1.205 1 96.5 44 MET B C 1
ATOM 1779 O O . MET B 1 44 ? -18.125 1.813 2.242 1 96.5 44 MET B O 1
ATOM 1783 N N . LYS B 1 45 ? -19.781 1.865 0.742 1 96.31 45 LYS B N 1
ATOM 1784 C CA . LYS B 1 45 ? -20.641 0.999 1.537 1 96.31 45 LYS B CA 1
ATOM 1785 C C . LYS B 1 45 ? -20.469 -0.465 1.14 1 96.31 45 LYS B C 1
ATOM 1787 O O . LYS B 1 45 ? -21.125 -1.347 1.697 1 96.31 45 LYS B O 1
ATOM 1792 N N . ARG B 1 46 ? -19.625 -0.679 0.093 1 97.31 46 ARG B N 1
ATOM 1793 C CA . ARG B 1 46 ? -19.422 -2.049 -0.363 1 97.31 46 ARG B CA 1
ATOM 1794 C C . ARG B 1 46 ? -18.938 -2.938 0.78 1 97.31 46 ARG B C 1
ATOM 1796 O O . ARG B 1 46 ? -17.969 -2.6 1.474 1 97.31 46 ARG B O 1
ATOM 1803 N N . PRO B 1 47 ? -19.578 -4.004 1.015 1 96.31 47 PRO B N 1
ATOM 1804 C CA . PRO B 1 47 ? -19.234 -4.867 2.146 1 96.31 47 PRO B CA 1
ATOM 1805 C C . PRO B 1 47 ? -18.062 -5.793 1.848 1 96.31 47 PRO B C 1
ATOM 1807 O O . PRO B 1 47 ? -18.266 -6.941 1.442 1 96.31 47 PRO B O 1
ATOM 1810 N N . ILE B 1 48 ? -16.938 -5.371 2.092 1 98.38 48 ILE B N 1
ATOM 1811 C CA . ILE B 1 48 ? -15.719 -6.164 1.944 1 98.38 48 ILE B CA 1
ATOM 1812 C C . ILE B 1 48 ? -15.352 -6.801 3.283 1 98.38 48 ILE B C 1
ATOM 1814 O O . ILE B 1 48 ? -15.391 -6.141 4.324 1 98.38 48 ILE B O 1
ATOM 1818 N N . ILE B 1 49 ? -15.016 -8.07 3.242 1 98.5 49 ILE B N 1
ATOM 1819 C CA . ILE B 1 49 ? -14.695 -8.75 4.488 1 98.5 49 ILE B CA 1
ATOM 1820 C C . ILE B 1 49 ? -13.258 -9.25 4.445 1 98.5 49 ILE B C 1
ATOM 1822 O O . ILE B 1 49 ? -12.766 -9.664 3.389 1 98.5 49 ILE B O 1
ATOM 1826 N N . ARG B 1 50 ? -12.633 -9.281 5.629 1 98.81 50 ARG B N 1
ATOM 1827 C CA . ARG B 1 50 ? -11.289 -9.844 5.742 1 98.81 50 ARG B CA 1
ATOM 1828 C C . ARG B 1 50 ? -11.273 -11.32 5.352 1 98.81 50 ARG B C 1
ATOM 1830 O O . ARG B 1 50 ? -12.188 -12.07 5.715 1 98.81 50 ARG B O 1
ATOM 1837 N N . GLY B 1 51 ? -10.219 -11.672 4.598 1 98.88 51 GLY B N 1
ATOM 1838 C CA . GLY B 1 51 ? -10.109 -13.062 4.172 1 98.88 51 GLY B CA 1
ATOM 1839 C C . GLY B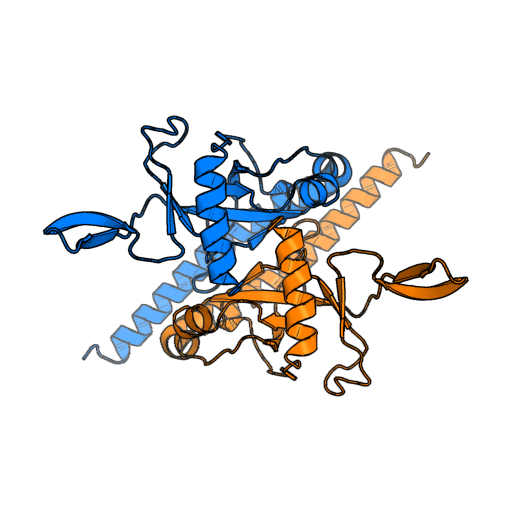 1 51 ? -10.711 -13.312 2.805 1 98.88 51 GLY B C 1
ATOM 1840 O O . GLY B 1 51 ? -10.594 -14.414 2.258 1 98.88 51 GLY B O 1
ATOM 1841 N N . ALA B 1 52 ? -11.375 -12.328 2.266 1 98.88 52 ALA B N 1
ATOM 1842 C CA . ALA B 1 52 ? -11.914 -12.445 0.911 1 98.88 52 ALA B CA 1
ATOM 1843 C C . ALA B 1 52 ? -10.82 -12.227 -0.132 1 98.88 52 ALA B C 1
ATOM 1845 O O . ALA B 1 52 ? -9.898 -11.438 0.082 1 98.88 52 ALA B O 1
ATOM 1846 N N . ILE B 1 53 ? -10.938 -12.93 -1.239 1 98.94 53 ILE B N 1
ATOM 1847 C CA . ILE B 1 53 ? -10.047 -12.75 -2.383 1 98.94 53 ILE B CA 1
ATOM 1848 C C . ILE B 1 53 ? -10.828 -12.141 -3.547 1 98.94 53 ILE B C 1
ATOM 1850 O O . ILE B 1 53 ? -11.906 -12.625 -3.898 1 98.94 53 ILE B O 1
ATOM 1854 N N . PHE B 1 54 ? -10.336 -11.102 -4.141 1 98.94 54 PHE B N 1
ATOM 1855 C CA . PHE B 1 54 ? -10.891 -10.414 -5.297 1 98.94 54 PHE B CA 1
ATOM 1856 C C . PHE B 1 54 ? -9.859 -10.328 -6.422 1 98.94 54 PHE B C 1
ATOM 1858 O O . PHE B 1 54 ? -8.656 -10.297 -6.164 1 98.94 54 PHE B O 1
ATOM 1865 N N . THR B 1 55 ? -10.305 -10.32 -7.652 1 98.75 55 THR B N 1
ATOM 1866 C CA . THR B 1 55 ? -9.422 -9.766 -8.68 1 98.75 55 THR B CA 1
ATOM 1867 C C . THR B 1 55 ? -9.266 -8.258 -8.5 1 98.75 55 THR B C 1
ATOM 1869 O O . THR B 1 55 ? -10.242 -7.559 -8.211 1 98.75 55 THR B O 1
ATOM 1872 N N . CYS B 1 56 ? -8.078 -7.777 -8.672 1 98.88 56 CYS B N 1
ATOM 1873 C CA . CYS B 1 56 ? -7.785 -6.371 -8.43 1 98.88 56 CYS B CA 1
ATOM 1874 C C . CYS B 1 56 ? -6.863 -5.812 -9.516 1 98.88 56 CYS B C 1
ATOM 1876 O O . CYS B 1 56 ? -5.883 -6.453 -9.891 1 98.88 56 CYS B O 1
ATOM 1878 N N . GLU B 1 57 ? -7.176 -4.648 -9.992 1 98.62 57 GLU B N 1
ATOM 1879 C CA . GLU B 1 57 ? -6.285 -3.932 -10.898 1 98.62 57 GLU B CA 1
ATOM 1880 C C . GLU B 1 57 ? -5.266 -3.104 -10.125 1 98.62 57 GLU B C 1
ATOM 1882 O O . GLU B 1 57 ? -5.555 -1.979 -9.711 1 98.62 57 GLU B O 1
ATOM 1887 N N . LEU B 1 58 ? -4.078 -3.607 -9.992 1 98.75 58 LEU B N 1
ATOM 1888 C CA . LEU B 1 58 ? -3.029 -2.891 -9.273 1 98.75 58 LEU B CA 1
ATOM 1889 C C . LEU B 1 58 ? -2.359 -1.862 -10.18 1 98.75 58 LEU B C 1
ATOM 1891 O O . LEU B 1 58 ? -1.702 -0.937 -9.695 1 98.75 58 LEU B O 1
ATOM 1895 N N . GLY B 1 59 ? -2.482 -2.109 -11.523 1 98.56 59 GLY B N 1
ATOM 1896 C CA . GLY B 1 59 ? -1.931 -1.163 -12.477 1 98.56 59 GLY B CA 1
ATOM 1897 C C . GLY B 1 59 ? -0.458 -1.392 -12.766 1 98.56 59 GLY B C 1
ATOM 1898 O O . GLY B 1 59 ? 0.024 -2.523 -12.695 1 98.56 59 GLY B O 1
ATOM 1899 N N . GLU B 1 60 ? 0.156 -0.378 -13.375 1 98.81 60 GLU B N 1
ATOM 1900 C CA . GLU B 1 60 ? 1.601 -0.318 -13.57 1 98.81 60 GLU B CA 1
ATOM 1901 C C . GLU B 1 60 ? 2.248 0.666 -12.602 1 98.81 60 GLU B C 1
ATOM 1903 O O . GLU B 1 60 ? 1.872 1.839 -12.555 1 98.81 60 GLU B O 1
ATOM 1908 N N . ASN B 1 61 ? 3.146 0.176 -11.805 1 98.62 61 ASN B N 1
ATOM 1909 C CA . ASN B 1 61 ? 3.727 0.962 -10.719 1 98.62 61 ASN B CA 1
ATOM 1910 C C . ASN B 1 61 ? 5.23 1.14 -10.898 1 98.62 61 ASN B C 1
ATOM 1912 O O . ASN B 1 61 ? 5.738 1.07 -12.016 1 98.62 61 ASN B O 1
ATOM 1916 N N . ILE B 1 62 ? 5.945 1.518 -9.852 1 98.69 62 ILE B N 1
ATOM 1917 C CA . ILE B 1 62 ? 7.336 1.943 -9.961 1 98.69 62 ILE B CA 1
ATOM 1918 C C . ILE B 1 62 ? 8.25 0.888 -9.344 1 98.69 62 ILE B C 1
ATOM 1920 O O . ILE B 1 62 ? 7.949 0.347 -8.281 1 98.69 62 ILE B O 1
ATOM 1924 N N . GLY B 1 63 ? 9.383 0.623 -10.023 1 98.44 63 GLY B N 1
ATOM 1925 C CA . GLY B 1 63 ? 10.375 -0.308 -9.5 1 98.44 63 GLY B CA 1
ATOM 1926 C C . GLY B 1 63 ? 9.836 -1.718 -9.344 1 98.44 63 GLY B C 1
ATOM 1927 O O . GLY B 1 63 ? 9.266 -2.283 -10.273 1 98.44 63 GLY B O 1
ATOM 1928 N N . THR B 1 64 ? 9.93 -2.225 -8.117 1 98.25 64 THR B N 1
ATOM 1929 C CA . THR B 1 64 ? 9.547 -3.609 -7.871 1 98.25 64 THR B CA 1
ATOM 1930 C C . THR B 1 64 ? 8.164 -3.68 -7.223 1 98.25 64 THR B C 1
ATOM 1932 O O . THR B 1 64 ? 7.77 -4.723 -6.707 1 98.25 64 THR B O 1
ATOM 1935 N N . GLU B 1 65 ? 7.422 -2.578 -7.145 1 98.69 65 GLU B N 1
ATOM 1936 C CA . GLU B 1 65 ? 6.039 -2.619 -6.688 1 98.69 65 GLU B CA 1
ATOM 1937 C C . GLU B 1 65 ? 5.199 -3.555 -7.555 1 98.69 65 GLU B C 1
ATOM 1939 O O . GLU B 1 65 ? 5.41 -3.643 -8.766 1 98.69 65 GLU B O 1
ATOM 1944 N N . GLN B 1 66 ? 4.238 -4.207 -6.945 1 98.5 66 GLN B N 1
ATOM 1945 C CA . GLN B 1 66 ? 3.41 -5.168 -7.664 1 98.5 66 GLN B CA 1
ATOM 1946 C C . GLN B 1 66 ? 2.531 -4.473 -8.695 1 98.5 66 GLN B C 1
ATOM 1948 O O . GLN B 1 66 ? 2.004 -3.387 -8.445 1 98.5 66 GLN B O 1
ATOM 1953 N N . ASN B 1 67 ? 2.367 -5.07 -9.82 1 98.56 67 ASN B N 1
ATOM 1954 C CA . ASN B 1 67 ? 1.631 -4.539 -10.961 1 98.56 67 ASN B CA 1
ATOM 1955 C C . ASN B 1 67 ? 0.542 -5.504 -11.43 1 98.56 67 ASN B C 1
ATOM 1957 O O . ASN B 1 67 ? 0.471 -6.641 -10.953 1 98.56 67 ASN B O 1
ATOM 1961 N N . GLY B 1 68 ? -0.292 -4.949 -12.383 1 98 68 GLY B N 1
ATOM 1962 C CA . GLY B 1 68 ? -1.195 -5.773 -13.172 1 98 68 GLY B CA 1
ATOM 1963 C C . GLY B 1 68 ? -2.49 -6.098 -12.453 1 98 68 GLY B C 1
ATOM 1964 O O . GLY B 1 68 ? -2.688 -5.691 -11.305 1 98 68 GLY B O 1
ATOM 1965 N N . GLU B 1 69 ? -3.322 -6.777 -13.203 1 98 69 GLU B N 1
ATOM 1966 C CA . GLU B 1 69 ? -4.539 -7.348 -12.633 1 98 69 GLU B CA 1
ATOM 1967 C C . GLU B 1 69 ? -4.277 -8.734 -12.055 1 98 69 GLU B C 1
ATOM 1969 O O . GLU B 1 69 ? -3.785 -9.625 -12.75 1 98 69 GLU B O 1
ATOM 1974 N N . ARG B 1 70 ? -4.609 -8.914 -10.812 1 98.38 70 ARG B N 1
ATOM 1975 C CA . ARG B 1 70 ? -4.34 -10.188 -10.156 1 98.38 70 ARG B CA 1
ATOM 1976 C C . ARG B 1 70 ? -5.227 -10.375 -8.93 1 98.38 70 ARG B C 1
ATOM 1978 O O . ARG B 1 70 ? -5.82 -9.414 -8.438 1 98.38 70 ARG B O 1
ATOM 1985 N N . PRO B 1 71 ? -5.363 -11.578 -8.438 1 98.75 71 PRO B N 1
ATOM 1986 C CA . PRO B 1 71 ? -6.062 -11.773 -7.168 1 98.75 71 PRO B CA 1
ATOM 1987 C C . PRO B 1 71 ? -5.328 -11.141 -5.988 1 98.75 71 PRO B C 1
ATOM 1989 O O . PRO B 1 71 ? -4.098 -11.156 -5.941 1 98.75 71 PRO B O 1
ATOM 1992 N N . VAL B 1 72 ? -6.078 -10.586 -5.094 1 98.94 72 VAL B N 1
ATOM 1993 C CA . VAL B 1 72 ? -5.543 -10.055 -3.846 1 98.94 72 VAL B CA 1
ATOM 1994 C C . VAL B 1 72 ? -6.363 -10.578 -2.666 1 98.94 72 VAL B C 1
ATOM 1996 O O . VAL B 1 72 ? -7.555 -10.867 -2.812 1 98.94 72 VAL B O 1
ATOM 1999 N N . LEU B 1 73 ? -5.742 -10.703 -1.576 1 99 73 LEU B N 1
ATOM 2000 C CA . LEU B 1 73 ? -6.371 -11.094 -0.319 1 99 73 LEU B CA 1
ATOM 2001 C C . LEU B 1 73 ? -6.594 -9.875 0.577 1 99 73 LEU B C 1
ATOM 2003 O O . LEU B 1 73 ? -5.66 -9.125 0.85 1 99 73 LEU B O 1
ATOM 2007 N N . VAL B 1 74 ? -7.805 -9.68 1.04 1 99 74 VAL B N 1
ATOM 2008 C CA . VAL B 1 74 ? -8.109 -8.586 1.953 1 99 74 VAL B CA 1
ATOM 2009 C C . VAL B 1 74 ? -7.598 -8.922 3.354 1 99 74 VAL B C 1
ATOM 2011 O O . VAL B 1 74 ? -7.957 -9.961 3.916 1 99 74 VAL B O 1
ATOM 2014 N N . LEU B 1 75 ? -6.82 -7.988 3.932 1 98.94 75 LEU B N 1
ATOM 2015 C CA . LEU B 1 75 ? -6.16 -8.25 5.207 1 98.94 75 LEU B CA 1
ATOM 2016 C C . LEU B 1 75 ? -6.68 -7.312 6.289 1 98.94 75 LEU B C 1
ATOM 2018 O O . LEU B 1 75 ? -6.543 -7.598 7.48 1 98.94 75 LEU B O 1
ATOM 2022 N N . SER B 1 76 ? -7.156 -6.082 5.969 1 98.81 76 SER B N 1
ATOM 2023 C CA . SER B 1 76 ? -7.613 -5.102 6.949 1 98.81 76 SER B CA 1
ATOM 2024 C C . SER B 1 76 ? -8.812 -5.625 7.73 1 98.81 76 SER B C 1
ATOM 2026 O O . SER B 1 76 ? -9.617 -6.402 7.207 1 98.81 76 SER B O 1
ATOM 2028 N N . ASN B 1 77 ? -8.922 -5.168 8.977 1 98.56 77 ASN B N 1
ATOM 2029 C CA . ASN B 1 77 ? -10.023 -5.617 9.812 1 98.56 77 ASN B CA 1
ATOM 2030 C C . ASN B 1 77 ? -11.375 -5.137 9.281 1 98.56 77 ASN B C 1
ATOM 2032 O O . ASN B 1 77 ? -11.43 -4.191 8.492 1 98.56 77 ASN B O 1
ATOM 2036 N N . ASP B 1 78 ? -12.398 -5.762 9.789 1 98.31 78 ASP B N 1
ATOM 2037 C CA . ASP B 1 78 ? -13.719 -5.551 9.203 1 98.31 78 ASP B CA 1
ATOM 2038 C C . ASP B 1 78 ? -14.258 -4.168 9.555 1 98.31 78 ASP B C 1
ATOM 2040 O O . ASP B 1 78 ? -15.141 -3.645 8.867 1 98.31 78 ASP B O 1
ATOM 2044 N N . TRP B 1 79 ? -13.836 -3.594 10.633 1 97.81 79 TRP B N 1
ATOM 2045 C CA . TRP B 1 79 ? -14.266 -2.229 10.938 1 97.81 79 TRP B CA 1
ATOM 2046 C C . TRP B 1 79 ? -13.766 -1.259 9.867 1 97.81 79 TRP B C 1
ATOM 2048 O O . TRP B 1 79 ? -14.539 -0.445 9.352 1 97.81 79 TRP B O 1
ATOM 2058 N N . ILE B 1 80 ? -12.492 -1.367 9.523 1 97.94 80 ILE B N 1
ATOM 2059 C CA . ILE B 1 80 ? -11.938 -0.54 8.461 1 97.94 80 ILE B CA 1
ATOM 2060 C C . ILE B 1 80 ? -12.664 -0.826 7.148 1 97.94 80 ILE B C 1
ATOM 2062 O O . ILE B 1 80 ? -13.062 0.1 6.434 1 97.94 80 ILE B O 1
ATOM 2066 N N . ASN B 1 81 ? -12.875 -2.047 6.852 1 98.56 81 ASN B N 1
ATOM 2067 C CA . ASN B 1 81 ? -13.523 -2.451 5.609 1 98.56 81 ASN B CA 1
ATOM 2068 C C . ASN B 1 81 ? -14.922 -1.854 5.488 1 98.56 81 ASN B C 1
ATOM 2070 O O . ASN B 1 81 ? -15.383 -1.564 4.387 1 98.56 81 ASN B O 1
ATOM 2074 N N . ARG B 1 82 ? -15.547 -1.649 6.582 1 97.62 82 ARG B N 1
ATOM 2075 C CA . ARG B 1 82 ? -16.922 -1.167 6.57 1 97.62 82 ARG B CA 1
ATOM 2076 C C . ARG B 1 82 ? -16.969 0.356 6.535 1 97.62 82 ARG B C 1
ATOM 2078 O O . ARG B 1 82 ? -17.953 0.943 6.09 1 97.62 82 ARG B O 1
ATOM 2085 N N . THR B 1 83 ? -15.938 0.998 6.98 1 96.94 83 THR B N 1
ATOM 2086 C CA . THR B 1 83 ? -16.062 2.428 7.242 1 96.94 83 THR B CA 1
ATOM 2087 C C . THR B 1 83 ? -15.164 3.227 6.293 1 96.94 83 THR B C 1
ATOM 2089 O O . THR B 1 83 ? -15.203 4.457 6.289 1 96.94 83 THR B O 1
ATOM 2092 N N . SER B 1 84 ? -14.43 2.537 5.523 1 97.44 84 SER B N 1
ATOM 2093 C CA . SER B 1 84 ? -13.484 3.209 4.633 1 97.44 84 SER B CA 1
ATOM 2094 C C . SER B 1 84 ? -13.727 2.822 3.18 1 97.44 84 SER B C 1
ATOM 2096 O O . SER B 1 84 ? -14.32 1.775 2.9 1 97.44 84 SER B O 1
ATOM 2098 N N . GLY B 1 85 ? -13.312 3.697 2.299 1 98.19 85 GLY B N 1
ATOM 2099 C CA . GLY B 1 85 ? -13.297 3.367 0.882 1 98.19 85 GLY B CA 1
ATOM 2100 C C . GLY B 1 85 ? -12.102 2.521 0.48 1 98.19 85 GLY B C 1
ATOM 2101 O O . GLY B 1 85 ? -12.07 1.968 -0.621 1 98.19 85 GLY B O 1
ATOM 2102 N N . ASN B 1 86 ? -11.141 2.453 1.365 1 98.69 86 ASN B N 1
ATOM 2103 C CA . ASN B 1 86 ? -9.914 1.702 1.121 1 98.69 86 ASN B CA 1
ATOM 2104 C C . ASN B 1 86 ? -9.859 0.428 1.958 1 98.69 86 ASN B C 1
ATOM 2106 O O . ASN B 1 86 ? -10.5 0.341 3.006 1 98.69 86 ASN B O 1
ATOM 2110 N N . VAL B 1 87 ? -9.109 -0.539 1.488 1 98.94 87 VAL B N 1
ATOM 2111 C CA . VAL B 1 87 ? -8.789 -1.76 2.221 1 98.94 87 VAL B CA 1
ATOM 2112 C C . VAL B 1 87 ? -7.305 -2.086 2.061 1 98.94 87 VAL B C 1
ATOM 2114 O O . VAL B 1 87 ? -6.637 -1.555 1.168 1 98.94 87 VAL B O 1
ATOM 2117 N N . LYS B 1 88 ? -6.75 -2.879 2.961 1 98.94 88 LYS B N 1
ATOM 2118 C CA . LYS B 1 88 ? -5.398 -3.414 2.834 1 98.94 88 LYS B CA 1
ATOM 2119 C C . LYS B 1 88 ? -5.414 -4.809 2.211 1 98.94 88 LYS B C 1
ATOM 2121 O O . LYS B 1 88 ? -6.184 -5.672 2.629 1 98.94 88 LYS B O 1
ATOM 2126 N N . VAL B 1 89 ? -4.574 -4.969 1.189 1 99 89 VAL B N 1
ATOM 2127 C CA . VAL B 1 89 ? -4.598 -6.238 0.472 1 99 89 VAL B CA 1
ATOM 2128 C C . VAL B 1 89 ? -3.174 -6.754 0.285 1 99 89 VAL B C 1
ATOM 2130 O O . VAL B 1 89 ? -2.217 -5.977 0.299 1 99 89 VAL B O 1
ATOM 2133 N N . ALA B 1 90 ? -3.057 -8.008 0.131 1 98.94 90 ALA B N 1
ATOM 2134 C CA . ALA B 1 90 ? -1.826 -8.641 -0.328 1 98.94 90 ALA B CA 1
ATOM 2135 C C . ALA B 1 90 ? -2.033 -9.328 -1.676 1 98.94 90 ALA B C 1
ATOM 2137 O O . ALA B 1 90 ? -3.004 -10.07 -1.861 1 98.94 90 ALA B O 1
ATOM 2138 N N . PRO B 1 91 ? -1.177 -9.133 -2.617 1 98.88 91 PRO B N 1
ATOM 2139 C CA . PRO B 1 91 ? -1.312 -9.781 -3.926 1 98.88 91 PRO B CA 1
ATOM 2140 C C . PRO B 1 91 ? -0.986 -11.273 -3.887 1 98.88 91 PRO B C 1
ATOM 2142 O O . PRO B 1 91 ? -0.186 -11.711 -3.057 1 98.88 91 PRO B O 1
ATOM 2145 N N . LEU B 1 92 ? -1.594 -11.992 -4.766 1 98.81 92 LEU B N 1
ATOM 2146 C CA . LEU B 1 92 ? -1.262 -13.391 -4.996 1 98.81 92 LEU B CA 1
ATOM 2147 C C . LEU B 1 92 ? -0.423 -13.547 -6.258 1 98.81 92 LEU B C 1
ATOM 2149 O O . LEU B 1 92 ? -0.577 -12.781 -7.211 1 98.81 92 LEU B O 1
ATOM 2153 N N . SER B 1 93 ? 0.416 -14.477 -6.234 1 97.5 93 SER B N 1
ATOM 2154 C CA . SER B 1 93 ? 1.237 -14.844 -7.379 1 97.5 93 SER B CA 1
ATOM 2155 C C . SER B 1 93 ? 1.273 -16.359 -7.574 1 97.5 93 SER B C 1
ATOM 2157 O O . SER B 1 93 ? 1.253 -17.109 -6.602 1 97.5 93 SER B O 1
ATOM 2159 N N . THR B 1 94 ? 1.332 -16.797 -8.812 1 96.69 94 THR B N 1
ATOM 2160 C CA . THR B 1 94 ? 1.448 -18.219 -9.094 1 96.69 94 THR B CA 1
ATOM 2161 C C . THR B 1 94 ? 2.914 -18.656 -9.141 1 96.69 94 THR B C 1
ATOM 2163 O O . THR B 1 94 ? 3.219 -19.828 -9.281 1 96.69 94 THR B O 1
ATOM 2166 N N . LYS B 1 95 ? 3.791 -17.703 -9.133 1 94.44 95 LYS B N 1
ATOM 2167 C CA . LYS B 1 95 ? 5.215 -18.016 -9.055 1 94.44 95 LYS B CA 1
ATOM 2168 C C . LYS B 1 95 ? 5.605 -18.422 -7.637 1 94.44 95 LYS B C 1
ATOM 2170 O O . LYS B 1 95 ? 5.855 -17.578 -6.781 1 94.44 95 LYS B O 1
ATOM 2175 N N . LEU B 1 96 ? 5.797 -19.688 -7.441 1 94.31 96 LEU B N 1
ATOM 2176 C CA . LEU B 1 96 ? 6.102 -20.234 -6.125 1 94.31 96 LEU B CA 1
ATOM 2177 C C . LEU B 1 96 ? 7.605 -20.297 -5.895 1 94.31 96 LEU B C 1
ATOM 2179 O O . LEU B 1 96 ? 8.32 -21 -6.617 1 94.31 96 LEU B O 1
ATOM 2183 N N . LYS B 1 97 ? 8.102 -19.5 -5.082 1 94.81 97 LYS B N 1
ATOM 2184 C CA . LYS B 1 97 ? 9.492 -19.609 -4.656 1 94.81 97 LYS B CA 1
ATOM 2185 C C . LYS B 1 97 ? 9.625 -20.547 -3.455 1 94.81 97 LYS B C 1
ATOM 2187 O O . LYS B 1 97 ? 9.125 -20.234 -2.369 1 94.81 97 LYS B O 1
ATOM 2192 N N . THR B 1 98 ? 10.359 -21.594 -3.621 1 95.81 98 THR B N 1
ATOM 2193 C CA . THR B 1 98 ? 10.383 -22.625 -2.58 1 95.81 98 THR B CA 1
ATOM 2194 C C . THR B 1 98 ? 11.812 -22.938 -2.166 1 95.81 98 THR B C 1
ATOM 2196 O O . THR B 1 98 ? 12.766 -22.578 -2.869 1 95.81 98 THR B O 1
ATOM 2199 N N . LYS B 1 99 ? 11.898 -23.375 -1.035 1 94.75 99 LYS B N 1
ATOM 2200 C CA . LYS B 1 99 ? 13.125 -24 -0.549 1 94.75 99 LYS B CA 1
ATOM 2201 C C . LYS B 1 99 ? 12.828 -25.312 0.169 1 94.75 99 LYS B C 1
ATOM 2203 O O . LYS B 1 99 ? 11.703 -25.547 0.613 1 94.75 99 LYS B O 1
ATOM 2208 N N . THR B 1 100 ? 13.812 -26.156 0.185 1 94.12 100 THR B N 1
ATOM 2209 C CA . THR B 1 100 ? 13.695 -27.438 0.869 1 94.12 100 THR B CA 1
ATOM 2210 C C . THR B 1 100 ? 14.336 -27.375 2.252 1 94.12 100 THR B C 1
ATOM 2212 O O . THR B 1 100 ? 15.477 -26.922 2.395 1 94.12 100 THR B O 1
ATOM 2215 N N . VAL B 1 101 ? 13.578 -27.734 3.174 1 92 101 VAL B N 1
ATOM 2216 C CA . VAL B 1 101 ? 14.117 -27.781 4.531 1 92 101 VAL B CA 1
ATOM 2217 C C . VAL B 1 101 ? 14.062 -29.203 5.062 1 92 101 VAL B C 1
ATOM 2219 O O . VAL B 1 101 ? 13.125 -29.953 4.766 1 92 101 VAL B O 1
ATOM 2222 N N . THR B 1 102 ? 15.094 -29.641 5.766 1 91.81 102 THR B N 1
ATOM 2223 C CA . THR B 1 102 ? 15.172 -30.938 6.398 1 91.81 102 THR B CA 1
ATOM 2224 C C . THR B 1 102 ? 15.141 -30.812 7.918 1 91.81 102 THR B C 1
ATOM 2226 O O . THR B 1 102 ? 15.93 -30.062 8.492 1 91.81 102 THR B O 1
ATOM 2229 N N . ASP B 1 103 ? 14.148 -31.422 8.469 1 87.06 103 ASP B N 1
ATOM 2230 C CA . ASP B 1 103 ? 14.039 -31.312 9.922 1 87.06 103 ASP B CA 1
ATOM 2231 C C . ASP B 1 103 ? 15.047 -32.25 10.609 1 87.06 103 ASP B C 1
ATOM 2233 O O . ASP B 1 103 ? 15.844 -32.906 9.953 1 87.06 103 ASP B O 1
ATOM 2237 N N . ARG B 1 104 ? 15.203 -32.062 12.062 1 88.31 104 ARG B N 1
ATOM 2238 C CA . ARG B 1 104 ? 16.172 -32.781 12.883 1 88.31 104 ARG B CA 1
ATOM 2239 C C . ARG B 1 104 ? 16.031 -34.281 12.719 1 88.31 104 ARG B C 1
ATOM 2241 O O . ARG B 1 104 ? 16.984 -35.031 12.922 1 88.31 104 ARG B O 1
ATOM 2248 N N . LYS B 1 105 ? 14.977 -34.719 12.281 1 91.06 105 LYS B N 1
ATOM 2249 C CA . LYS B 1 105 ? 14.703 -36.125 12.117 1 91.06 105 LYS B CA 1
ATOM 2250 C C . LYS B 1 105 ? 14.984 -36.594 10.688 1 91.06 105 LYS B C 1
ATOM 2252 O O . LYS B 1 105 ? 14.688 -37.75 10.328 1 91.06 105 LYS B O 1
ATOM 2257 N N . GLY B 1 106 ? 15.359 -35.625 9.906 1 89.94 106 GLY B N 1
ATOM 2258 C CA . GLY B 1 106 ? 15.758 -36 8.547 1 89.94 106 GLY B CA 1
ATOM 2259 C C . GLY B 1 106 ? 14.625 -35.875 7.543 1 89.94 106 GLY B C 1
ATOM 2260 O O . GLY B 1 106 ? 14.781 -36.25 6.383 1 89.94 106 GLY B O 1
ATOM 2261 N N . LYS B 1 107 ? 13.516 -35.531 7.906 1 91.88 107 LYS B N 1
ATOM 2262 C CA . LYS B 1 107 ? 12.398 -35.375 6.98 1 91.88 107 LYS B CA 1
ATOM 2263 C C . LYS B 1 107 ? 12.523 -34.062 6.188 1 91.88 107 LYS B C 1
ATOM 2265 O O . LYS B 1 107 ? 12.789 -33 6.758 1 91.88 107 LYS B O 1
ATOM 2270 N N . THR B 1 108 ? 12.328 -34.156 4.844 1 91.56 108 THR B N 1
ATOM 2271 C CA . THR B 1 108 ? 12.461 -33 3.965 1 91.56 108 THR B CA 1
ATOM 2272 C C . THR B 1 108 ? 11.094 -32.469 3.566 1 91.56 108 THR B C 1
ATOM 2274 O O . THR B 1 108 ? 10.18 -33.25 3.271 1 91.56 108 THR B O 1
ATOM 2277 N N . LYS B 1 109 ? 11 -31.219 3.736 1 91.38 109 LYS B N 1
ATOM 2278 C CA . LYS B 1 109 ? 9.758 -30.578 3.318 1 91.38 109 LYS B CA 1
ATOM 2279 C C . LYS B 1 109 ? 10.039 -29.359 2.432 1 91.38 109 LYS B C 1
ATOM 2281 O O . LYS B 1 109 ? 11.031 -28.656 2.631 1 91.38 109 LYS B O 1
ATOM 2286 N N . VAL B 1 110 ? 9.133 -29.125 1.508 1 92.06 110 VAL B N 1
ATOM 2287 C CA . VAL B 1 110 ? 9.211 -27.969 0.632 1 92.06 110 VAL B CA 1
ATOM 2288 C C . VAL B 1 110 ? 8.375 -26.828 1.206 1 92.06 110 VAL B C 1
ATOM 2290 O O . VAL B 1 110 ? 7.184 -26.984 1.462 1 92.06 110 VAL B O 1
ATOM 2293 N N . VAL B 1 111 ? 9.047 -25.719 1.482 1 92.12 111 VAL B N 1
ATOM 2294 C CA . VAL B 1 111 ? 8.383 -24.578 2.084 1 92.12 111 VAL B CA 1
ATOM 2295 C C . VAL B 1 111 ? 8.68 -23.312 1.271 1 92.12 111 VAL B C 1
ATOM 2297 O O . VAL B 1 111 ? 9.57 -23.312 0.416 1 92.12 111 VAL B O 1
ATOM 2300 N N . PRO B 1 112 ? 7.848 -22.281 1.479 1 95.25 112 PRO B N 1
ATOM 2301 C CA . PRO B 1 112 ? 8.195 -21.031 0.801 1 95.25 112 PRO B CA 1
ATOM 2302 C C . PRO B 1 112 ? 9.609 -20.547 1.125 1 95.25 112 PRO B C 1
ATOM 2304 O O . PRO B 1 112 ? 10.055 -20.656 2.271 1 95.25 112 PRO B O 1
ATOM 2307 N N . ARG B 1 113 ? 10.203 -20.062 0.159 1 95.5 113 ARG B N 1
ATOM 2308 C CA . ARG B 1 113 ? 11.562 -19.547 0.337 1 95.5 113 ARG B CA 1
ATOM 2309 C C . ARG B 1 113 ? 11.57 -18.328 1.241 1 95.5 113 ARG B C 1
ATOM 2311 O O . ARG B 1 113 ? 12.43 -18.188 2.111 1 95.5 113 ARG B O 1
ATOM 2318 N N . LEU B 1 114 ? 10.648 -17.453 1.017 1 95.81 114 LEU B N 1
ATOM 2319 C CA . LEU B 1 114 ? 10.555 -16.219 1.802 1 95.81 114 LEU B CA 1
ATOM 2320 C C . LEU B 1 114 ? 9.617 -16.406 2.99 1 95.81 114 LEU B C 1
ATOM 2322 O O . LEU B 1 114 ? 8.539 -17 2.854 1 95.81 114 LEU B O 1
ATOM 2326 N N . LYS B 1 115 ? 10.008 -15.867 4.109 1 94.62 115 LYS B N 1
ATOM 2327 C CA . LYS B 1 115 ? 9.211 -15.953 5.328 1 94.62 115 LYS B CA 1
ATOM 2328 C C . LYS B 1 115 ? 7.879 -15.227 5.164 1 94.62 115 LYS B C 1
ATOM 2330 O O . LYS B 1 115 ? 6.91 -15.531 5.863 1 94.62 115 LYS B O 1
ATOM 2335 N N . THR B 1 116 ? 7.816 -14.32 4.219 1 97.69 116 THR B N 1
ATOM 2336 C CA . THR B 1 116 ? 6.629 -13.492 4.031 1 97.69 116 THR B CA 1
ATOM 2337 C C . THR B 1 116 ? 5.66 -14.148 3.053 1 97.69 116 THR B C 1
ATOM 2339 O O . THR B 1 116 ? 4.555 -13.648 2.836 1 97.69 116 THR B O 1
ATOM 2342 N N . HIS B 1 117 ? 6.059 -15.211 2.43 1 98.25 117 HIS B N 1
ATOM 2343 C CA . HIS B 1 117 ? 5.199 -15.906 1.478 1 98.25 117 HIS B CA 1
ATOM 2344 C C . HIS B 1 117 ? 4.363 -16.969 2.174 1 98.25 117 HIS B C 1
ATOM 2346 O O . HIS B 1 117 ? 4.848 -17.656 3.074 1 98.25 117 HIS B O 1
ATOM 2352 N N . TYR B 1 118 ? 3.166 -17.109 1.798 1 98.5 118 TYR B N 1
ATOM 2353 C CA . TYR B 1 118 ? 2.283 -18.188 2.219 1 98.5 118 TYR B CA 1
ATOM 2354 C C . TYR B 1 118 ? 1.576 -18.812 1.021 1 98.5 118 TYR B C 1
ATOM 2356 O O . TYR B 1 118 ? 1.031 -18.109 0.175 1 98.5 118 TYR B O 1
ATOM 2364 N N . PHE B 1 119 ? 1.58 -20.125 0.959 1 98.19 119 PHE B N 1
ATOM 2365 C CA . PHE B 1 119 ? 0.98 -20.812 -0.178 1 98.19 119 PHE B CA 1
ATOM 2366 C C . PHE B 1 119 ? -0.476 -21.156 0.106 1 98.19 119 PHE B C 1
ATOM 2368 O O . PHE B 1 119 ? -0.779 -21.828 1.102 1 98.19 119 PHE B O 1
ATOM 2375 N N . LEU B 1 120 ? -1.376 -20.719 -0.679 1 98.62 120 LEU B N 1
ATOM 2376 C CA . LEU B 1 120 ? -2.748 -21.219 -0.736 1 98.62 120 LEU B CA 1
ATOM 2377 C C . LEU B 1 120 ? -2.881 -22.344 -1.756 1 98.62 120 LEU B C 1
ATOM 2379 O O . LEU B 1 120 ? -2.799 -22.109 -2.963 1 98.62 120 LEU B O 1
ATOM 2383 N N . ARG B 1 121 ? -3.164 -23.5 -1.341 1 97.88 121 ARG B N 1
ATOM 2384 C CA . ARG B 1 121 ? -3.131 -24.688 -2.188 1 97.88 121 ARG B CA 1
ATOM 2385 C C . ARG B 1 121 ? -4.406 -24.797 -3.018 1 97.88 121 ARG B C 1
ATOM 2387 O O . ARG B 1 121 ? -5.512 -24.656 -2.492 1 97.88 121 ARG B O 1
ATOM 2394 N N . LYS B 1 122 ? -4.203 -25.125 -4.242 1 97.75 122 LYS B N 1
ATOM 2395 C CA . LYS B 1 122 ? -5.324 -25.281 -5.164 1 97.75 122 LYS B CA 1
ATOM 2396 C C . LYS B 1 122 ? -6.293 -26.359 -4.684 1 97.75 122 LYS B C 1
ATOM 2398 O O . LYS B 1 122 ? -7.508 -26.234 -4.855 1 97.75 122 LYS B O 1
ATOM 2403 N N . GLU B 1 123 ? -5.816 -27.375 -4.039 1 97.88 123 GLU B N 1
ATOM 2404 C CA . GLU B 1 123 ? -6.645 -28.484 -3.557 1 97.88 123 GLU B CA 1
ATOM 2405 C C . GLU B 1 123 ? -7.59 -28.016 -2.453 1 97.88 123 GLU B C 1
ATOM 2407 O O . GLU B 1 123 ? -8.688 -28.547 -2.299 1 97.88 123 GLU B O 1
ATOM 2412 N N . VAL B 1 124 ? -7.16 -27.094 -1.698 1 98.31 124 VAL B N 1
ATOM 2413 C CA . VAL B 1 124 ? -7.953 -26.562 -0.598 1 98.31 124 VAL B CA 1
ATOM 2414 C C . VAL B 1 124 ? -8.859 -25.453 -1.112 1 98.31 124 VAL B C 1
ATOM 2416 O O . VAL B 1 124 ? -9.992 -25.297 -0.65 1 98.31 124 VAL B O 1
ATOM 2419 N N . TYR B 1 125 ? -8.336 -24.688 -2.059 1 98.62 125 TYR B N 1
ATOM 2420 C CA . TYR B 1 125 ? -9.062 -23.562 -2.625 1 98.62 125 TYR B CA 1
ATOM 2421 C C . TYR B 1 125 ? -9.273 -23.734 -4.125 1 98.62 125 TYR B C 1
ATOM 2423 O O . TYR B 1 125 ? -8.586 -23.109 -4.934 1 98.62 125 TYR B O 1
ATOM 2431 N N . PRO B 1 126 ? -10.297 -24.406 -4.52 1 98 126 PRO B N 1
ATOM 2432 C CA . PRO B 1 126 ? -10.492 -24.766 -5.926 1 98 126 PRO B CA 1
ATOM 2433 C C . PRO B 1 126 ? -10.859 -23.578 -6.801 1 98 126 PRO B C 1
ATOM 2435 O O . PRO B 1 126 ? -10.797 -23.656 -8.031 1 98 126 PRO B O 1
ATOM 2438 N N . PHE B 1 127 ? -11.211 -22.453 -6.18 1 97.94 127 PHE B N 1
ATOM 2439 C CA . PHE B 1 127 ? -11.547 -21.266 -6.965 1 97.94 127 PHE B CA 1
ATOM 2440 C C . PHE B 1 127 ? -10.281 -20.609 -7.512 1 97.94 127 PHE B C 1
ATOM 2442 O O . PHE B 1 127 ? -10.359 -19.75 -8.391 1 97.94 127 PHE B O 1
ATOM 2449 N N . LEU B 1 128 ? -9.164 -20.984 -6.957 1 98 128 LEU B N 1
ATOM 2450 C CA . LEU B 1 128 ? -7.898 -20.531 -7.531 1 98 128 LEU B CA 1
ATOM 2451 C C . LEU B 1 128 ? -7.504 -21.391 -8.727 1 98 128 LEU B C 1
ATOM 2453 O O . LEU B 1 128 ? -7.676 -22.609 -8.711 1 98 128 LEU B O 1
ATOM 2457 N N . ALA B 1 129 ? -7.016 -20.766 -9.742 1 96.06 129 ALA B N 1
ATOM 2458 C CA . ALA B 1 129 ? -6.602 -21.5 -10.93 1 96.06 129 ALA B CA 1
ATOM 2459 C C . ALA B 1 129 ? -5.41 -22.406 -10.633 1 96.06 129 ALA B C 1
ATOM 2461 O O . ALA B 1 129 ? -5.277 -23.484 -11.211 1 96.06 129 ALA B O 1
ATOM 2462 N N . GLN B 1 130 ? -4.555 -21.969 -9.789 1 97 130 GLN B N 1
ATOM 2463 C CA . GLN B 1 130 ? -3.359 -22.672 -9.352 1 97 130 GLN B CA 1
ATOM 2464 C C . GLN B 1 130 ? -3.025 -22.359 -7.898 1 97 130 GLN B C 1
ATOM 2466 O O . GLN B 1 130 ? -3.502 -21.359 -7.352 1 97 130 GLN B O 1
ATOM 2471 N N . THR B 1 131 ? -2.225 -23.312 -7.363 1 97.88 131 THR B N 1
ATOM 2472 C CA . THR B 1 131 ? -1.642 -22.953 -6.078 1 97.88 131 THR B CA 1
ATOM 2473 C C . THR B 1 131 ? -0.945 -21.594 -6.16 1 97.88 131 THR B C 1
ATOM 2475 O O . THR B 1 131 ? -0.192 -21.344 -7.102 1 97.88 131 THR B O 1
ATOM 2478 N N . SER B 1 132 ? -1.277 -20.75 -5.18 1 98.38 132 SER B N 1
ATOM 2479 C CA . SER B 1 132 ? -0.841 -19.359 -5.27 1 98.38 132 SER B CA 1
ATOM 2480 C C . SER B 1 132 ? -0.129 -18.922 -3.992 1 98.38 132 SER B C 1
ATOM 2482 O O . SER B 1 132 ? -0.464 -19.375 -2.898 1 98.38 132 SER B O 1
ATOM 2484 N N . THR B 1 133 ? 0.834 -18.078 -4.172 1 98.44 133 THR B N 1
ATOM 2485 C CA . THR B 1 133 ? 1.551 -17.484 -3.049 1 98.44 133 THR B CA 1
ATOM 2486 C C . THR B 1 133 ? 0.935 -16.141 -2.67 1 98.44 133 THR B C 1
ATOM 2488 O O . THR B 1 133 ? 0.691 -15.297 -3.535 1 98.44 133 THR B O 1
ATOM 2491 N N . VAL B 1 134 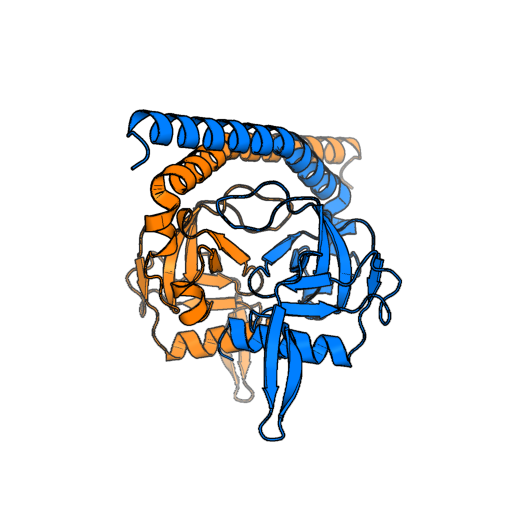? 0.582 -15.984 -1.395 1 98.81 134 VAL B N 1
ATOM 2492 C CA . VAL B 1 134 ? 0.255 -14.672 -0.85 1 98.81 134 VAL B CA 1
ATOM 2493 C C . VAL B 1 134 ? 1.54 -13.922 -0.501 1 98.81 134 VAL B C 1
ATOM 2495 O O . VAL B 1 134 ? 2.342 -14.398 0.308 1 98.81 134 VAL B O 1
ATOM 2498 N N . LYS B 1 135 ? 1.724 -12.75 -1.111 1 98.69 135 LYS B N 1
ATOM 2499 C CA . LYS B 1 135 ? 2.924 -11.953 -0.895 1 98.69 135 LYS B CA 1
ATOM 2500 C C . LYS B 1 135 ? 2.662 -10.828 0.102 1 98.69 135 LYS B C 1
ATOM 2502 O O . LYS B 1 135 ? 2.494 -9.672 -0.29 1 98.69 135 LYS B O 1
ATOM 2507 N N . VAL B 1 136 ? 2.809 -11.102 1.351 1 98.75 136 VAL B N 1
ATOM 2508 C CA . VAL B 1 136 ? 2.391 -10.148 2.375 1 98.75 136 VAL B CA 1
ATOM 2509 C C . VAL B 1 136 ? 3.389 -8.992 2.447 1 98.75 136 VAL B C 1
ATOM 2511 O O . VAL B 1 136 ? 3.057 -7.906 2.918 1 98.75 136 VAL B O 1
ATOM 2514 N N . GLU B 1 137 ? 4.695 -9.203 2.014 1 98.44 137 GLU B N 1
ATOM 2515 C CA . GLU B 1 137 ? 5.672 -8.117 1.985 1 98.44 137 GLU B CA 1
ATOM 2516 C C . GLU B 1 137 ? 5.273 -7.043 0.981 1 98.44 137 GLU B C 1
ATOM 2518 O O . GLU B 1 137 ? 5.816 -5.938 1 1 98.44 137 GLU B O 1
ATOM 2523 N N . GLU B 1 138 ? 4.328 -7.367 0.118 1 98.69 138 GLU B N 1
ATOM 2524 C CA . GLU B 1 138 ? 3.869 -6.414 -0.89 1 98.69 138 GLU B CA 1
ATOM 2525 C C . GLU B 1 138 ? 2.479 -5.883 -0.552 1 98.69 138 GLU B C 1
ATOM 2527 O O . GLU B 1 138 ? 1.777 -5.367 -1.424 1 98.69 138 GLU B O 1
ATOM 2532 N N . LEU B 1 139 ? 2.027 -6.086 0.703 1 98.81 139 LEU B N 1
ATOM 2533 C CA . LEU B 1 139 ? 0.706 -5.59 1.068 1 98.81 139 LEU B CA 1
ATOM 2534 C C . LEU B 1 139 ? 0.603 -4.09 0.82 1 98.81 139 LEU B C 1
ATOM 2536 O O . LEU B 1 139 ? 1.582 -3.359 0.988 1 98.81 139 LEU B O 1
ATOM 2540 N N . THR B 1 140 ? -0.563 -3.621 0.439 1 98.94 140 THR B N 1
ATOM 2541 C CA . THR B 1 140 ? -0.779 -2.225 0.083 1 98.94 140 THR B CA 1
ATOM 2542 C C . THR B 1 140 ? -2.232 -1.824 0.316 1 98.94 140 THR B C 1
ATOM 2544 O O . THR B 1 140 ? -3.094 -2.684 0.52 1 98.94 140 THR B O 1
ATOM 2547 N N . THR B 1 141 ? -2.447 -0.555 0.393 1 98.94 141 THR B N 1
ATOM 2548 C CA . THR B 1 141 ? -3.797 -0.007 0.477 1 98.94 141 THR B CA 1
ATOM 2549 C C . THR B 1 141 ? -4.359 0.261 -0.917 1 98.94 141 THR B C 1
ATOM 2551 O O . THR B 1 141 ? -3.699 0.892 -1.746 1 98.94 141 THR B O 1
ATOM 2554 N N . VAL B 1 142 ? -5.559 -0.222 -1.18 1 98.94 142 VAL B N 1
ATOM 2555 C CA . VAL B 1 142 ? -6.227 0.069 -2.443 1 98.94 142 VAL B CA 1
ATOM 2556 C C . VAL B 1 142 ? -7.656 0.543 -2.176 1 98.94 142 VAL B C 1
ATOM 2558 O O . VAL B 1 142 ? -8.266 0.152 -1.18 1 98.94 142 VAL B O 1
ATOM 2561 N N . ASN B 1 143 ? -8.086 1.421 -3.061 1 98.88 143 ASN B N 1
ATOM 2562 C CA . ASN B 1 143 ? -9.5 1.775 -3.016 1 98.88 143 ASN B CA 1
ATOM 2563 C C . ASN B 1 143 ? -10.383 0.615 -3.467 1 98.88 143 ASN B C 1
ATOM 2565 O O . ASN B 1 143 ? -10.031 -0.114 -4.395 1 98.88 143 ASN B O 1
ATOM 2569 N N . LYS B 1 144 ? -11.531 0.534 -2.92 1 98.88 144 LYS B N 1
ATOM 2570 C CA . LYS B 1 144 ? -12.445 -0.574 -3.176 1 98.88 144 LYS B CA 1
ATOM 2571 C C . LYS B 1 144 ? -12.836 -0.633 -4.648 1 98.88 144 LYS B C 1
ATOM 2573 O O . LYS B 1 144 ? -13.148 -1.705 -5.172 1 98.88 144 LYS B O 1
ATOM 2578 N N . VAL B 1 145 ? -12.773 0.442 -5.375 1 98.81 145 VAL B N 1
ATOM 2579 C CA . VAL B 1 145 ? -13.18 0.486 -6.777 1 98.81 145 VAL B CA 1
ATOM 2580 C C . VAL B 1 145 ? -12.242 -0.38 -7.613 1 98.81 145 VAL B C 1
ATOM 2582 O O . VAL B 1 145 ? -12.594 -0.79 -8.727 1 98.81 145 VAL B O 1
ATOM 2585 N N . ARG B 1 146 ? -11.07 -0.675 -7.102 1 98.88 146 ARG B N 1
ATOM 2586 C CA . ARG B 1 146 ? -10.094 -1.491 -7.824 1 98.88 146 ARG B CA 1
ATOM 2587 C C . ARG B 1 146 ? -10.398 -2.977 -7.66 1 98.88 146 ARG B C 1
ATOM 2589 O O . ARG B 1 146 ? -9.844 -3.812 -8.375 1 98.88 146 ARG B O 1
ATOM 2596 N N . LEU B 1 147 ? -11.203 -3.305 -6.66 1 98.81 147 LEU B N 1
ATOM 2597 C CA . LEU B 1 147 ? -11.633 -4.684 -6.453 1 98.81 147 LEU B CA 1
ATOM 2598 C C . LEU B 1 147 ? -12.773 -5.043 -7.402 1 98.81 147 LEU B C 1
ATOM 2600 O O . LEU B 1 147 ? -13.836 -4.418 -7.367 1 98.81 147 LEU B O 1
ATOM 2604 N N . LYS B 1 148 ? -12.578 -6.023 -8.18 1 98 148 LYS B N 1
ATOM 2605 C CA . LYS B 1 148 ? -13.562 -6.41 -9.18 1 98 148 LYS B CA 1
ATOM 2606 C C . LYS B 1 148 ? -14.312 -7.672 -8.75 1 98 148 LYS B C 1
ATOM 2608 O O . LYS B 1 148 ? -15.102 -7.645 -7.805 1 98 148 LYS B O 1
ATOM 2613 N N . GLN B 1 149 ? -13.914 -8.812 -9.25 1 98.19 149 GLN B N 1
ATOM 2614 C CA . GLN B 1 149 ? -14.648 -10.039 -8.984 1 98.19 149 GLN B CA 1
ATOM 2615 C C . GLN B 1 149 ? -14.219 -10.672 -7.664 1 98.19 149 GLN B C 1
ATOM 2617 O O . GLN B 1 149 ? -13.023 -10.812 -7.395 1 98.19 149 GLN B O 1
ATOM 2622 N N . HIS B 1 150 ? -15.195 -10.992 -6.809 1 98.69 150 HIS B N 1
ATOM 2623 C CA . HIS B 1 150 ? -14.945 -11.852 -5.656 1 98.69 150 HIS B CA 1
ATOM 2624 C C . HIS B 1 150 ? -14.758 -13.305 -6.078 1 98.69 150 HIS B C 1
ATOM 2626 O O . HIS B 1 150 ? -15.672 -13.922 -6.621 1 98.69 150 HIS B O 1
ATOM 2632 N N . ILE B 1 151 ? -13.609 -13.859 -5.734 1 97.88 151 ILE B N 1
ATOM 2633 C CA . ILE B 1 151 ? -13.336 -15.18 -6.285 1 97.88 151 ILE B CA 1
ATOM 2634 C C . ILE B 1 151 ? -13.453 -16.234 -5.184 1 97.88 151 ILE B C 1
ATOM 2636 O O . ILE B 1 151 ? -13.555 -17.422 -5.469 1 97.88 151 ILE B O 1
ATOM 2640 N N . GLY B 1 152 ? -13.367 -15.828 -3.879 1 98.56 152 GLY B N 1
ATOM 2641 C CA . GLY B 1 152 ? -13.508 -16.766 -2.771 1 98.56 152 GLY B CA 1
ATOM 2642 C C . GLY B 1 152 ? -13 -16.203 -1.454 1 98.56 152 GLY B C 1
ATOM 2643 O O . GLY B 1 152 ? -12.602 -15.047 -1.379 1 98.56 152 GLY B O 1
ATOM 2644 N N . ASN B 1 153 ? -13.203 -17.016 -0.441 1 98.81 153 ASN B N 1
ATOM 2645 C CA . ASN B 1 153 ? -12.711 -16.719 0.9 1 98.81 153 ASN B CA 1
ATOM 2646 C C . ASN B 1 153 ? -11.758 -17.797 1.399 1 98.81 153 ASN B C 1
ATOM 2648 O O . ASN B 1 153 ? -11.922 -18.984 1.07 1 98.81 153 ASN B O 1
ATOM 2652 N N . ILE B 1 154 ? -10.852 -17.391 2.174 1 98.81 154 ILE B N 1
ATOM 2653 C CA . ILE B 1 154 ? -9.977 -18.406 2.762 1 98.81 154 ILE B CA 1
ATOM 2654 C C . ILE B 1 154 ? -10.453 -18.734 4.172 1 98.81 154 ILE B C 1
ATOM 2656 O O . ILE B 1 154 ? -11.227 -17.984 4.77 1 98.81 154 ILE B O 1
ATOM 2660 N N . ASN B 1 155 ? -10.039 -19.922 4.672 1 98.56 155 ASN B N 1
ATOM 2661 C CA . ASN B 1 155 ? -10.469 -20.328 6.004 1 98.56 155 ASN B CA 1
ATOM 2662 C C . ASN B 1 155 ? -9.664 -19.625 7.094 1 98.56 155 ASN B C 1
ATOM 2664 O O . ASN B 1 155 ? -8.602 -19.062 6.82 1 98.56 155 ASN B O 1
ATOM 2668 N N . GLU B 1 156 ? -10.148 -19.703 8.266 1 98.31 156 GLU B N 1
ATOM 2669 C CA . GLU B 1 156 ? -9.578 -18.969 9.391 1 98.31 156 GLU B CA 1
ATOM 2670 C C . GLU B 1 156 ? -8.18 -19.484 9.734 1 98.31 156 GLU B C 1
ATOM 2672 O O . GLU B 1 156 ? -7.309 -18.703 10.141 1 98.31 156 GLU B O 1
ATOM 2677 N N . ASP B 1 157 ? -7.988 -20.734 9.617 1 98.56 157 ASP B N 1
ATOM 2678 C CA . ASP B 1 157 ? -6.688 -21.312 9.938 1 98.56 157 ASP B CA 1
ATOM 2679 C C . ASP B 1 157 ? -5.594 -20.734 9.047 1 98.56 157 ASP B C 1
ATOM 2681 O O . ASP B 1 157 ? -4.543 -20.312 9.531 1 98.56 157 ASP B O 1
ATOM 2685 N N . ASP B 1 158 ? -5.832 -20.719 7.75 1 98.75 158 ASP B N 1
ATOM 2686 C CA . ASP B 1 158 ? -4.867 -20.141 6.812 1 98.75 158 ASP B CA 1
ATOM 2687 C C . ASP B 1 158 ? -4.719 -18.641 7.023 1 98.75 158 ASP B C 1
ATOM 2689 O O . ASP B 1 158 ? -3.609 -18.109 6.949 1 98.75 158 ASP B O 1
ATOM 2693 N N . LEU B 1 159 ? -5.84 -17.984 7.32 1 98.81 159 LEU B N 1
ATOM 2694 C CA . LEU B 1 159 ? -5.773 -16.547 7.586 1 98.81 159 LEU B CA 1
ATOM 2695 C C . LEU B 1 159 ? -4.871 -16.266 8.781 1 98.81 159 LEU B C 1
ATOM 2697 O O . LEU B 1 159 ? -4.039 -15.352 8.727 1 98.81 159 LEU B O 1
ATOM 2701 N N . ASN B 1 160 ? -5.012 -17.031 9.82 1 98.69 160 ASN B N 1
ATOM 2702 C CA . ASN B 1 160 ? -4.184 -16.844 11.008 1 98.69 160 ASN B CA 1
ATOM 2703 C C . ASN B 1 160 ? -2.701 -17.016 10.695 1 98.69 160 ASN B C 1
ATOM 2705 O O . ASN B 1 160 ? -1.866 -16.25 11.188 1 98.69 160 ASN B O 1
ATOM 2709 N N . LYS B 1 161 ? -2.4 -17.984 9.898 1 98.62 161 LYS B N 1
ATOM 2710 C CA . LYS B 1 161 ? -1.013 -18.219 9.508 1 98.62 161 LYS B CA 1
ATOM 2711 C C . LYS B 1 161 ? -0.476 -17.078 8.664 1 98.62 161 LYS B C 1
ATOM 2713 O O . LYS B 1 161 ? 0.688 -16.688 8.797 1 98.62 161 LYS B O 1
ATOM 2718 N N . ILE B 1 162 ? -1.299 -16.516 7.805 1 98.81 162 ILE B N 1
ATOM 2719 C CA . ILE B 1 162 ? -0.92 -15.375 6.984 1 98.81 162 ILE B CA 1
ATOM 2720 C C . ILE B 1 162 ? -0.715 -14.148 7.867 1 98.81 162 ILE B C 1
ATOM 2722 O O . ILE B 1 162 ? 0.233 -13.391 7.672 1 98.81 162 ILE B O 1
ATOM 2726 N N . MET B 1 163 ? -1.581 -13.984 8.906 1 98.81 163 MET B N 1
ATOM 2727 C CA . MET B 1 163 ? -1.467 -12.828 9.789 1 98.81 163 MET B CA 1
ATOM 2728 C C . MET B 1 163 ? -0.187 -12.906 10.617 1 98.81 163 MET B C 1
ATOM 2730 O O . MET B 1 163 ? 0.38 -11.875 10.984 1 98.81 163 MET B O 1
ATOM 2734 N N . ASN B 1 164 ? 0.298 -14.094 10.891 1 98.56 164 ASN B N 1
ATOM 2735 C CA . ASN B 1 164 ? 1.603 -14.234 11.531 1 98.56 164 ASN B CA 1
ATOM 2736 C C . ASN B 1 164 ? 2.717 -13.672 10.656 1 98.56 164 ASN B C 1
ATOM 2738 O O . ASN B 1 164 ? 3.699 -13.125 11.164 1 98.56 164 ASN B O 1
ATOM 2742 N N . ARG B 1 165 ? 2.578 -13.82 9.367 1 98.56 165 ARG B N 1
ATOM 2743 C CA . ARG B 1 165 ? 3.557 -13.258 8.438 1 98.56 165 ARG B CA 1
A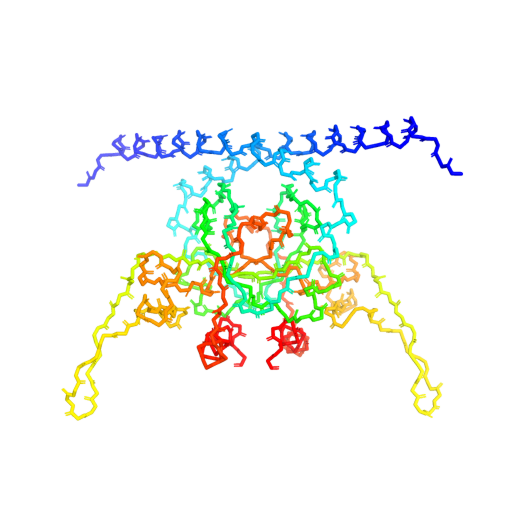TOM 2744 C C . ARG B 1 165 ? 3.449 -11.734 8.391 1 98.56 165 ARG B C 1
ATOM 2746 O O . ARG B 1 165 ? 4.453 -11.039 8.227 1 98.56 165 ARG B O 1
ATOM 2753 N N . VAL B 1 166 ? 2.217 -11.227 8.531 1 98.81 166 VAL B N 1
ATOM 2754 C CA . VAL B 1 166 ? 2.033 -9.781 8.633 1 98.81 166 VAL B CA 1
ATOM 2755 C C . VAL B 1 166 ? 2.758 -9.258 9.875 1 98.81 166 VAL B C 1
ATOM 2757 O O . VAL B 1 166 ? 3.424 -8.227 9.82 1 98.81 166 VAL B O 1
ATOM 2760 N N . LYS B 1 167 ? 2.646 -9.984 10.992 1 98.69 167 LYS B N 1
ATOM 2761 C CA . LYS B 1 167 ? 3.379 -9.602 12.195 1 98.69 167 LYS B CA 1
ATOM 2762 C C . LYS B 1 167 ? 4.879 -9.5 11.914 1 98.69 167 LYS B C 1
ATOM 2764 O O . LYS B 1 167 ? 5.539 -8.57 12.383 1 98.69 167 LYS B O 1
ATOM 2769 N N . TRP B 1 168 ? 5.363 -10.406 11.211 1 98.44 168 TRP B N 1
ATOM 2770 C CA . TRP B 1 168 ? 6.789 -10.43 10.898 1 98.44 168 TRP B CA 1
ATOM 2771 C C . TRP B 1 168 ? 7.18 -9.203 10.07 1 98.44 168 TRP B C 1
ATOM 2773 O O . TRP B 1 168 ? 8.219 -8.594 10.32 1 98.44 168 TRP B O 1
ATOM 2783 N N . VAL B 1 169 ? 6.34 -8.82 9.062 1 98.75 169 VAL B N 1
ATOM 2784 C CA . VAL B 1 169 ? 6.613 -7.676 8.203 1 98.75 169 VAL B CA 1
ATOM 2785 C C . VAL B 1 169 ? 6.855 -6.434 9.062 1 98.75 169 VAL B C 1
ATOM 2787 O O . VAL B 1 169 ? 7.73 -5.621 8.75 1 98.75 169 VAL B O 1
ATOM 2790 N N . PHE B 1 170 ? 6.141 -6.34 10.18 1 98.62 170 PHE B N 1
ATOM 2791 C CA . PHE B 1 170 ? 6.18 -5.117 10.977 1 98.62 170 PHE B CA 1
ATOM 2792 C C . PHE B 1 170 ? 6.914 -5.348 12.289 1 98.62 170 PHE B C 1
ATOM 2794 O O . PHE B 1 170 ? 6.898 -4.488 13.172 1 98.62 170 PHE B O 1
ATOM 2801 N N . ASP B 1 171 ? 7.477 -6.566 12.477 1 97.56 171 ASP B N 1
ATOM 2802 C CA . ASP B 1 171 ? 8.211 -6.934 13.688 1 97.56 171 ASP B CA 1
ATOM 2803 C C . ASP B 1 171 ? 7.332 -6.785 14.93 1 97.56 171 ASP B C 1
ATOM 2805 O O . ASP B 1 171 ? 7.715 -6.117 15.891 1 97.56 171 ASP B O 1
ATOM 2809 N N . LEU B 1 172 ? 6.199 -7.371 14.883 1 97.12 172 LEU B N 1
ATOM 2810 C CA . LEU B 1 172 ? 5.219 -7.301 15.961 1 97.12 17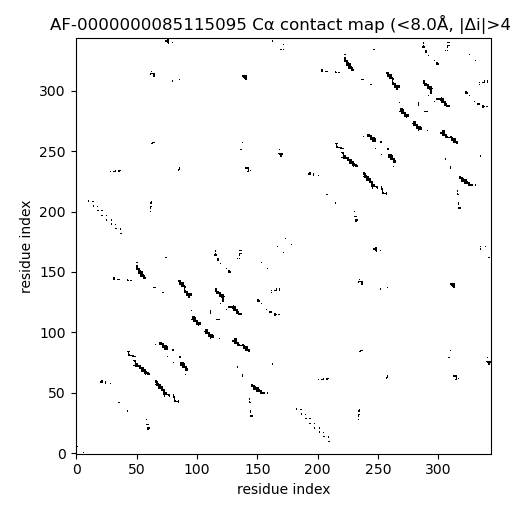2 LEU B CA 1
ATOM 2811 C C . LEU B 1 172 ? 5.176 -8.609 16.734 1 97.12 172 LEU B C 1
ATOM 2813 O O . LEU B 1 172 ? 5.48 -9.672 16.188 1 97.12 172 LEU B O 1
#

Sequence (344 aa):
MESDAIQRERLRLKKVDKKAKLDEWHPKKIALANEWIENEQTQMKRPIIRGAIFTCELGENIGTEQNGERPVLVLSNDWINRTSGNVKVAPLSTKLKTKTVTDRKGKTKVVPRLKTHYFLRKEVYPFLAQTSTVKVEELTTVNKVRLKQHIGNINEDDLNKIMNRVKWVFDLMESDAIQRERLRLKKVDKKAKLDEWHPKKIALANEWIENEQTQMKRPIIRGAIFTCELGENIGTEQNGERPVLVLSNDWINRTSGNVKVAPLSTKLKTKTVTDRKGKTKVVPRLKTHYFLRKEVYPFLAQTSTVKVEELTTVNKVRLKQHIGNINEDDLNKIMNRVKWVFDL

Secondary structure (DSSP, 8-state):
---HHHHHHHHHHHHHHHHHHHHHHHHHHHHHHHHHHHTHHHHHT----TTEEEEEE----STTS--SEEEEEE-S-HHHHHH-SEEEEEEEES---EEEEE-TTS-EEEEESSTTEEEE-TTT-TTSSS-EEEEGGG-EEEEGGGEEEEEEE--HHHHHHHHHHHHHHTT-/---HHHHHHHHHHHHHHHHHHHHHHHHHHHHHHHHHHHTHHHHHT----TTEEEEEE----STTS--SEEEEEE-S-HHHHHH-SEEEEEEEES---EEEEE-TTS-EEEEESSTTEEEE-TTT-TTSSS-EEEEGGG-EEEEGGGEEEEEEE--HHHHHHHHHHHHHHTT-

Organism: Geobacillus kaustophilus (strain HTA426) (NCBI:txid235909)

InterPro domains:
  IPR003477 mRNA interferase PemK-like [PF02452] (50-170)
  IPR003477 mRNA interferase PemK-like [PTHR33988] (44-172)
  IPR011067 Plasmid maintenance toxin/Cell growth inhibitor [G3DSA:2.30.30.110] (35-172)

Radius of gyration: 21.32 Å; Cα contacts (8 Å, |Δi|>4): 655; chains: 2; bounding box: 65×58×62 Å

Foldseek 3Di:
DPPPVNVVVVVVVVVVVLVVQLVVQVVVVVVLVVVCVVCVVVLLQPQDAAQWKFFFAPGRDDDPADGGTFIWGFHDHRVCRRHGQKTKIWGKAQDAAWDWDADPVGDIDIDGPDLLWDWDQCVQPVLDPGTIIGRLLNIDMDGSSRGDDTSDGDDPVSSVSNVVSVCVSVVD/DPPPVNVVVVVVVVVVVLVVQQVVQVVVVVVLVVVCVVCVVVLLQPQDAAQWKFFFAPGRDDDPADGGTFIWGFHDHRVCRRHGQKTKIWGKAQDAAWDWDADPVGDIDIDGPDLLWDWDQCVQPVLDPGTIIGRLLNIDMDGSSRGDDTSDGDDPVSSVSNVVSVCVSVVD

pLDDT: mean 96.83, std 4.62, range [57.03, 99.0]

Nearest PDB structures (foldseek):
  5dlo-assembly1_A  TM=9.684E-01  e=4.286E-11  Staphylococcus aureus
  1ne8-assembly1_A-2  TM=9.703E-01  e=4.548E-11  Bacillus subtilis
  4hke-assembly1_A  TM=9.691E-01  e=1.325E-10  Bacillus anthracis
  4mdx-assembly1_B  TM=9.553E-01  e=1.045E-10  Bacillus subtilis subsp. subtilis str. 168
  4mzm-assembly2_C  TM=9.355E-01  e=1.045E-10  Staphylococcus aureus subsp. aureus N315